Protein AF-A0A519HUJ1-F1 (afdb_monomer)

pLDDT: mean 80.55, std 16.18, range [45.47, 97.69]

Mean predicted aligned error: 10.46 Å

Foldseek 3Di:
DDPDDPVNDDDVVVVVVVVVCVVVVDPPQDPLNVVLVVLLVCLLVLLCVQNAPLLVVLSVLVVVLVVVVVVVVVVLPDPDVVSVVVVVVVLVVNLVSLVVNLVVLVVSVVVDPFCLSVLLSVLSVVLSVLSVCVVVVVDDPVVSVVSNSVSSSVNSVSSSVRSVVCVVVVPGHPVVVVVVVVDPPD

Solvent-accessible surface area (backbone atoms only — not comparable to full-atom values): 10295 Å² total; per-residue (Å²): 133,84,82,80,46,97,82,73,61,76,58,65,68,63,56,51,53,52,49,49,37,70,72,69,69,56,77,78,81,48,73,65,58,52,52,43,53,50,46,42,52,48,22,49,50,50,19,59,70,50,15,44,70,70,47,36,50,53,45,52,52,51,50,51,52,53,49,50,55,49,54,59,57,64,76,59,79,54,98,46,74,67,45,57,59,46,46,61,56,47,52,52,51,56,53,49,53,49,52,51,52,26,51,54,28,48,53,46,29,75,73,40,100,53,68,39,39,47,56,36,23,53,34,38,48,49,43,51,49,45,50,49,36,40,74,71,62,74,43,56,70,69,58,41,50,53,52,40,54,52,36,51,46,48,33,32,50,36,52,30,49,47,28,47,53,43,49,74,71,65,54,80,29,54,75,54,60,56,54,70,71,59,64,74,85,124

Radius of gyration: 21.45 Å; Cα contacts (8 Å, |Δi|>4): 130; chains: 1; bounding box: 59×49×52 Å

Secondary structure (DSSP, 8-state):
-----TT-PPPHHHHHHHHHHHHH---PPPHHHHHHHHHHHHHHHHHHHH--HHHHHHHHHHHHHHHHHHHHHHTT----HHHHHHHHHHHHHHHHHHHHHHHHHHHHHHH-S-SHHHHHHHHHHHHHHHHHHHHTTSS-HHHHHHHHHHHHHHHHHHHHHHHHHHHHTTPPPHHHHHHHHT----

Nearest PDB structures (foldseek):
  8tn6-assembly1_C  TM=4.087E-01  e=2.985E+00  synthetic construct
  8tn1-assembly1_B  TM=2.426E-01  e=1.021E+00  synthetic construct

Sequence (186 aa):
MRRWRPDGLIDPKFTSDRRRMAVTGEIPMTPFMLAMNFTCFVALTVGWLKGGHPERFGITVLLSYELLEGLYREWRIGDSELSQALLSALAHERAAGRVALALIFVWLAFRSPRWWPLVATAALVLIVLVHLMQIMTLIPFNGAASARVGLWMLLYTVVLAGTLERWLAGEAPVSRIGRDRSGKAL

Structure (mmCIF, N/CA/C/O backbone):
data_AF-A0A519HUJ1-F1
#
_entry.id   AF-A0A519HUJ1-F1
#
loop_
_atom_site.group_PDB
_atom_site.id
_atom_site.type_symbol
_atom_site.label_atom_id
_atom_site.label_alt_id
_atom_site.label_comp_id
_atom_site.label_asym_id
_atom_site.label_entity_id
_atom_site.label_seq_id
_atom_site.pdbx_PDB_ins_code
_atom_site.Cartn_x
_atom_site.Cartn_y
_atom_site.Cartn_z
_atom_site.occupancy
_atom_site.B_iso_or_equiv
_atom_site.auth_seq_id
_atom_site.auth_comp_id
_atom_site.auth_asym_id
_atom_site.auth_atom_id
_atom_site.pdbx_PDB_model_num
ATOM 1 N N . MET A 1 1 ? 6.311 -21.008 -16.847 1.00 46.03 1 MET A N 1
ATOM 2 C CA . MET A 1 1 ? 7.036 -22.292 -16.976 1.00 46.03 1 MET A CA 1
ATOM 3 C C . MET A 1 1 ? 7.140 -22.646 -18.455 1.00 46.03 1 MET A C 1
ATOM 5 O O . MET A 1 1 ? 6.103 -22.774 -19.094 1.00 46.03 1 MET A O 1
ATOM 9 N N . ARG A 1 2 ? 8.350 -22.720 -19.033 1.00 46.56 2 ARG A N 1
ATOM 10 C CA . ARG A 1 2 ? 8.534 -23.226 -20.407 1.00 46.56 2 ARG A CA 1
ATOM 11 C C . ARG A 1 2 ? 8.271 -24.732 -20.372 1.00 46.56 2 ARG A C 1
ATOM 13 O O . ARG A 1 2 ? 9.009 -25.438 -19.696 1.00 46.56 2 ARG A O 1
ATOM 20 N N . ARG A 1 3 ? 7.244 -25.226 -21.070 1.00 47.00 3 ARG A N 1
ATOM 21 C CA . ARG A 1 3 ? 7.193 -26.653 -21.418 1.00 47.00 3 ARG A CA 1
ATOM 22 C C . ARG A 1 3 ? 8.290 -26.876 -22.446 1.00 47.00 3 ARG A C 1
ATOM 24 O O . ARG A 1 3 ? 8.140 -26.480 -23.598 1.00 47.00 3 ARG A O 1
ATOM 31 N N . TRP A 1 4 ? 9.422 -27.392 -21.987 1.00 50.59 4 TRP A N 1
ATOM 32 C CA . TRP A 1 4 ? 10.506 -27.794 -22.866 1.00 50.59 4 TRP A CA 1
ATOM 33 C C . TRP A 1 4 ? 10.038 -29.055 -23.592 1.00 50.59 4 TRP A C 1
ATOM 35 O O . TRP A 1 4 ? 9.790 -30.083 -22.965 1.00 50.59 4 TRP A O 1
ATOM 45 N N . ARG A 1 5 ? 9.794 -28.922 -24.894 1.00 57.06 5 ARG A N 1
ATOM 46 C CA . ARG A 1 5 ? 9.487 -30.037 -25.781 1.00 57.06 5 ARG A CA 1
ATOM 47 C C . ARG A 1 5 ? 10.821 -30.689 -26.182 1.00 57.06 5 ARG A C 1
ATOM 49 O O . ARG A 1 5 ? 11.731 -29.949 -26.558 1.00 57.06 5 ARG A O 1
ATOM 56 N N . PRO 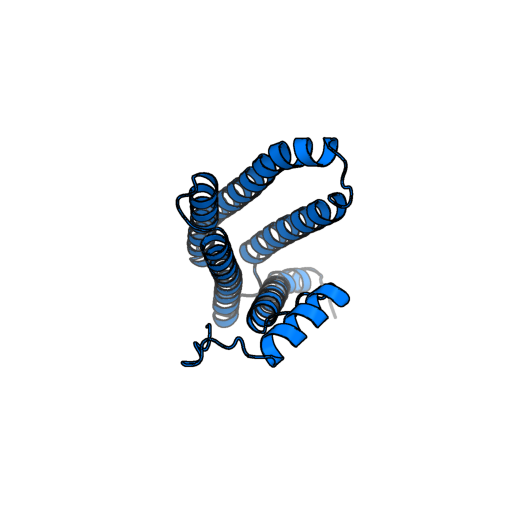A 1 6 ? 10.980 -32.017 -26.048 1.00 63.53 6 PRO A N 1
ATOM 57 C CA . PRO A 1 6 ? 12.255 -32.705 -26.292 1.00 63.53 6 PRO A CA 1
ATOM 58 C C . PRO A 1 6 ? 12.755 -32.570 -27.742 1.00 63.53 6 PRO A C 1
ATOM 60 O O . PRO A 1 6 ? 13.943 -32.711 -28.002 1.00 63.53 6 PRO A O 1
ATOM 63 N N . ASP A 1 7 ? 11.861 -32.236 -28.665 1.00 72.56 7 ASP A N 1
ATOM 64 C CA . ASP A 1 7 ? 12.074 -32.001 -30.093 1.00 72.56 7 ASP A CA 1
ATOM 65 C C . ASP A 1 7 ? 12.536 -30.570 -30.439 1.00 72.56 7 ASP A C 1
ATOM 67 O O . ASP A 1 7 ? 12.730 -30.249 -31.609 1.00 72.56 7 ASP A O 1
ATOM 71 N N . GLY A 1 8 ? 12.709 -29.678 -29.455 1.00 64.81 8 GLY A N 1
ATOM 72 C CA . GLY A 1 8 ? 13.171 -28.300 -29.683 1.00 64.81 8 GLY A CA 1
ATOM 73 C C . GLY A 1 8 ? 12.170 -27.395 -30.421 1.00 64.81 8 GLY A C 1
ATOM 74 O O . GLY A 1 8 ? 12.395 -26.186 -30.521 1.00 64.81 8 GLY A O 1
ATOM 75 N N . LEU A 1 9 ? 11.040 -27.937 -30.889 1.00 61.12 9 LEU A N 1
ATOM 76 C CA . LEU A 1 9 ? 9.975 -27.177 -31.532 1.00 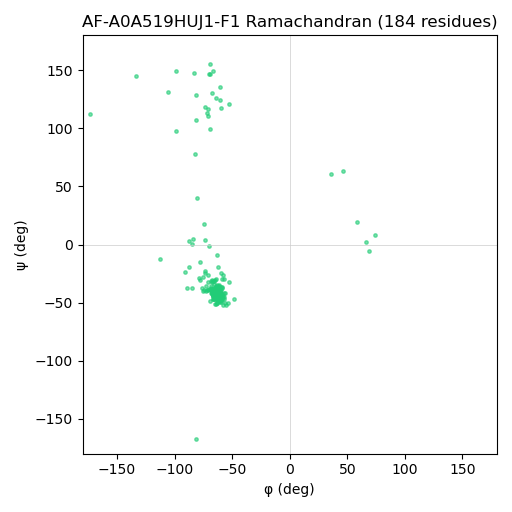61.12 9 LEU A CA 1
ATOM 77 C C . LEU A 1 9 ? 9.193 -26.365 -30.492 1.00 61.12 9 LEU A C 1
ATOM 79 O O . LEU A 1 9 ? 8.555 -26.897 -29.579 1.00 61.12 9 LEU A O 1
ATOM 83 N N . ILE A 1 10 ? 9.219 -25.042 -30.651 1.00 58.59 10 ILE A N 1
ATOM 84 C CA . ILE A 1 10 ? 8.369 -24.130 -29.884 1.00 58.59 10 ILE A CA 1
ATOM 85 C C . ILE A 1 10 ? 6.915 -24.431 -30.250 1.00 58.59 10 ILE A C 1
ATOM 87 O O . ILE A 1 10 ? 6.550 -24.410 -31.423 1.00 58.59 10 ILE A O 1
ATOM 91 N N . ASP A 1 11 ? 6.084 -24.695 -29.240 1.00 63.81 11 ASP A N 1
ATOM 92 C CA . ASP A 1 11 ? 4.667 -24.994 -29.434 1.00 63.81 11 ASP A CA 1
ATOM 93 C C . ASP A 1 11 ? 3.986 -23.890 -30.274 1.00 63.81 11 ASP A C 1
ATOM 95 O O . ASP A 1 11 ? 3.995 -22.720 -29.862 1.00 63.81 11 ASP A O 1
ATOM 99 N N . PRO A 1 12 ? 3.386 -24.217 -31.434 1.00 63.38 12 PRO A N 1
ATOM 100 C CA . PRO A 1 12 ? 2.788 -23.224 -32.318 1.00 63.38 12 PRO A CA 1
ATOM 101 C C . PRO A 1 12 ? 1.679 -22.417 -31.629 1.00 63.38 12 PRO A C 1
ATOM 103 O O . PRO A 1 12 ? 1.559 -21.221 -31.913 1.00 63.38 12 PRO A O 1
ATOM 106 N N . LYS A 1 13 ? 0.957 -22.990 -30.647 1.00 65.50 13 LYS A N 1
ATOM 107 C CA . LYS A 1 13 ? -0.037 -22.243 -29.848 1.00 65.50 13 LYS A CA 1
ATOM 108 C C . LYS A 1 13 ? 0.588 -21.093 -29.059 1.00 65.50 13 LYS A C 1
ATOM 110 O O . LYS A 1 13 ? 0.009 -20.017 -28.945 1.00 65.50 13 LYS A O 1
ATOM 115 N N . PHE A 1 14 ? 1.806 -21.281 -28.559 1.00 59.66 14 PHE A N 1
ATOM 116 C CA . PHE A 1 14 ? 2.504 -20.239 -27.809 1.00 59.66 14 PHE A CA 1
ATOM 117 C C . PHE A 1 14 ? 2.894 -19.053 -28.707 1.00 59.66 14 PHE A C 1
ATOM 119 O O . PHE A 1 14 ? 2.912 -17.901 -28.270 1.00 59.66 14 PHE A O 1
ATOM 126 N N . THR A 1 15 ? 3.176 -19.320 -29.985 1.00 62.09 15 THR A N 1
ATOM 127 C CA . THR A 1 15 ? 3.499 -18.272 -30.964 1.00 62.09 15 THR A CA 1
ATOM 128 C C . THR A 1 15 ? 2.264 -17.522 -31.466 1.00 62.09 15 THR A C 1
ATOM 130 O O . THR A 1 15 ? 2.371 -16.331 -31.771 1.00 62.09 15 THR A O 1
ATOM 133 N N . SER A 1 16 ? 1.095 -18.173 -31.527 1.00 63.94 16 SER A N 1
ATOM 134 C CA . SER A 1 16 ? -0.161 -17.515 -31.905 1.00 63.94 16 SER A CA 1
ATOM 135 C C . SER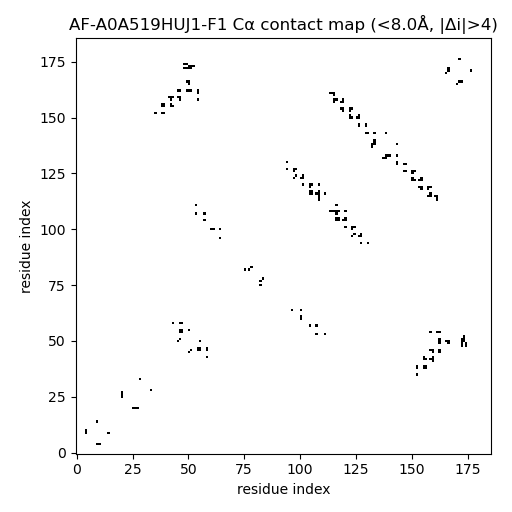 A 1 16 ? -0.680 -16.585 -30.810 1.00 63.94 16 SER A C 1
ATOM 137 O O . SER A 1 16 ? -1.121 -15.483 -31.128 1.00 63.94 16 SER A O 1
ATOM 139 N N . ASP A 1 17 ? -0.556 -16.971 -29.535 1.00 61.62 17 ASP A N 1
ATOM 140 C CA . ASP A 1 17 ? -0.983 -16.127 -28.409 1.00 61.62 17 ASP A CA 1
ATOM 141 C C . ASP A 1 17 ? -0.114 -14.872 -28.273 1.00 61.62 17 ASP A C 1
ATOM 143 O O . ASP A 1 17 ? -0.644 -13.773 -28.120 1.00 61.62 17 ASP A O 1
ATOM 147 N N . ARG A 1 18 ? 1.213 -14.987 -28.443 1.00 62.97 18 ARG A N 1
ATOM 148 C CA . ARG A 1 18 ? 2.092 -13.803 -28.502 1.00 62.97 18 ARG A CA 1
ATOM 149 C C . ARG A 1 18 ? 1.742 -12.866 -29.652 1.00 62.97 18 ARG A C 1
ATOM 151 O O . ARG A 1 18 ? 1.790 -11.654 -29.474 1.00 62.97 18 ARG A O 1
ATOM 158 N N . ARG A 1 19 ? 1.418 -13.414 -30.829 1.00 61.81 19 ARG A N 1
ATOM 159 C CA . ARG A 1 19 ? 1.023 -12.602 -31.987 1.00 61.81 19 ARG A CA 1
ATOM 160 C C . ARG A 1 19 ? -0.299 -11.882 -31.745 1.00 61.81 19 ARG A C 1
ATOM 162 O O . ARG A 1 19 ? -0.388 -10.711 -32.079 1.00 61.81 19 ARG A O 1
ATOM 169 N N . ARG A 1 20 ? -1.284 -12.529 -31.112 1.00 61.19 20 ARG A N 1
ATOM 170 C CA . ARG A 1 20 ? -2.533 -11.858 -30.714 1.00 61.19 20 ARG A CA 1
ATOM 171 C C . ARG A 1 20 ? -2.276 -10.718 -29.730 1.00 61.19 20 ARG A C 1
ATOM 173 O O . ARG A 1 20 ? -2.763 -9.625 -29.975 1.00 61.19 20 ARG A O 1
ATOM 180 N N . MET A 1 21 ? -1.443 -10.933 -28.709 1.00 58.50 21 MET A N 1
ATOM 181 C CA . MET A 1 21 ? -1.076 -9.882 -27.743 1.00 58.50 21 MET A CA 1
ATOM 182 C C . MET A 1 21 ? -0.345 -8.698 -28.395 1.00 58.50 21 MET A C 1
ATOM 184 O O . MET A 1 21 ? -0.553 -7.555 -28.004 1.00 58.50 21 MET A O 1
ATOM 188 N N . ALA A 1 22 ? 0.490 -8.955 -29.407 1.00 58.53 22 ALA A N 1
ATOM 189 C CA . ALA A 1 22 ? 1.172 -7.902 -30.159 1.00 58.53 22 ALA A CA 1
ATOM 190 C C . ALA A 1 22 ? 0.226 -7.096 -31.069 1.00 58.53 22 ALA A C 1
ATOM 192 O O . ALA A 1 22 ? 0.517 -5.944 -31.370 1.00 58.53 22 ALA A O 1
ATOM 193 N N . VAL A 1 23 ? -0.886 -7.696 -31.510 1.00 63.09 23 VAL A N 1
ATOM 194 C CA . VAL A 1 23 ? -1.866 -7.067 -32.412 1.00 63.09 23 VAL A CA 1
ATOM 195 C C . VAL A 1 23 ? -2.946 -6.304 -31.642 1.00 63.09 23 VAL A C 1
ATOM 197 O O . VAL A 1 23 ? -3.359 -5.243 -32.093 1.00 63.09 23 VAL A O 1
ATOM 200 N N . THR A 1 24 ? -3.402 -6.809 -30.492 1.00 65.56 24 THR A N 1
ATOM 201 C CA . THR A 1 24 ? -4.445 -6.138 -29.695 1.00 65.56 24 THR A CA 1
ATOM 202 C C . THR A 1 24 ? -3.887 -5.121 -28.703 1.00 65.56 24 THR A C 1
ATOM 204 O O . THR A 1 24 ? -4.633 -4.275 -28.226 1.00 65.56 24 THR A O 1
ATOM 207 N N . GLY A 1 25 ? -2.597 -5.197 -28.350 1.00 56.25 25 GLY A N 1
ATOM 208 C CA . GLY A 1 25 ? -2.013 -4.379 -27.278 1.00 56.25 25 GLY A CA 1
ATOM 209 C C . GLY A 1 25 ? -2.563 -4.711 -25.882 1.00 56.25 25 GLY A C 1
ATOM 210 O O . GLY A 1 25 ? -2.168 -4.097 -24.893 1.00 56.25 25 GLY A O 1
ATOM 211 N N . GLU A 1 26 ? -3.453 -5.700 -25.780 1.00 56.28 26 GLU A N 1
ATOM 212 C CA . GLU A 1 26 ? -4.077 -6.109 -24.531 1.00 56.28 26 GLU A CA 1
ATOM 213 C C . GLU A 1 26 ? -3.125 -7.034 -23.774 1.00 56.28 26 GLU A C 1
ATOM 215 O O . GLU A 1 26 ? -2.915 -8.195 -24.133 1.00 56.28 26 GLU A O 1
ATOM 220 N N . ILE A 1 27 ? -2.536 -6.516 -22.698 1.00 62.31 27 ILE A N 1
ATOM 221 C CA . ILE A 1 27 ? -1.839 -7.350 -21.724 1.00 62.31 27 ILE A CA 1
ATOM 222 C C . ILE A 1 27 ? -2.928 -8.118 -20.960 1.00 62.31 27 ILE A C 1
ATOM 224 O O . ILE A 1 27 ? -3.700 -7.484 -20.234 1.00 62.31 27 ILE A O 1
ATOM 228 N N . PRO A 1 28 ? -3.031 -9.455 -21.095 1.00 72.88 28 PRO A N 1
ATOM 229 C CA . PRO A 1 28 ? -4.079 -10.210 -20.421 1.00 72.88 28 PRO A CA 1
ATOM 230 C C . PRO A 1 28 ? -3.941 -10.031 -18.908 1.00 72.88 28 PRO A C 1
ATOM 232 O O . PRO A 1 28 ? -2.880 -10.309 -18.336 1.00 72.88 28 PRO A O 1
ATOM 235 N N . MET A 1 29 ? -5.010 -9.571 -18.250 1.00 78.62 29 MET A N 1
ATOM 236 C CA . MET A 1 29 ? -5.023 -9.483 -16.792 1.00 78.62 29 MET A CA 1
ATOM 237 C C . MET A 1 29 ? -4.813 -10.874 -16.206 1.00 78.62 29 MET A C 1
ATOM 239 O O . MET A 1 29 ? -5.615 -11.788 -16.398 1.00 78.62 29 MET A O 1
ATOM 243 N N . THR A 1 30 ? -3.719 -11.034 -15.466 1.00 85.62 30 THR A N 1
ATOM 244 C CA . THR A 1 30 ? -3.471 -12.291 -14.765 1.00 85.62 30 THR A CA 1
ATOM 245 C C . THR A 1 30 ? -4.485 -12.455 -13.625 1.00 85.62 30 THR A C 1
ATOM 247 O O . THR A 1 30 ? -4.839 -11.463 -12.979 1.00 85.62 30 THR A O 1
ATOM 250 N N . PRO A 1 31 ? -4.913 -13.688 -13.298 1.00 87.12 31 PRO A N 1
ATOM 251 C CA . PRO A 1 31 ? -5.782 -13.934 -12.144 1.00 87.12 31 PRO A CA 1
ATOM 252 C C . PRO A 1 31 ? -5.229 -13.348 -10.838 1.00 87.12 31 PRO A C 1
ATOM 254 O O . PRO A 1 31 ? -5.979 -12.875 -9.991 1.00 87.12 31 PRO A O 1
ATOM 257 N N . PHE A 1 32 ? -3.902 -13.316 -10.698 1.00 84.88 32 PHE A N 1
ATOM 258 C CA . PHE A 1 32 ? -3.222 -12.707 -9.560 1.00 84.88 32 PHE A CA 1
ATOM 259 C C . PHE A 1 32 ? -3.408 -11.183 -9.495 1.00 84.88 32 PHE A C 1
ATOM 261 O O . PHE A 1 32 ? -3.698 -10.649 -8.429 1.00 84.88 32 PHE A O 1
ATOM 268 N N . MET A 1 33 ? -3.311 -10.480 -10.629 1.00 85.56 33 MET A N 1
ATOM 269 C CA . MET A 1 33 ? -3.606 -9.042 -10.691 1.00 85.56 33 MET A CA 1
ATOM 270 C C . MET A 1 33 ? -5.065 -8.754 -10.334 1.00 85.56 33 MET A C 1
ATOM 272 O O . MET A 1 33 ? -5.330 -7.799 -9.607 1.00 85.56 33 MET A O 1
ATOM 276 N N . LEU A 1 34 ? -6.006 -9.583 -10.796 1.00 88.94 34 LEU A N 1
ATOM 277 C CA . LEU A 1 34 ? -7.417 -9.464 -10.415 1.00 88.94 34 LEU A CA 1
ATOM 278 C C . LEU A 1 34 ? -7.606 -9.654 -8.908 1.00 88.94 34 LEU A C 1
ATOM 280 O O . LEU A 1 34 ? -8.230 -8.814 -8.263 1.00 88.94 34 LEU A O 1
ATOM 284 N N . ALA A 1 35 ? -7.014 -10.704 -8.334 1.00 89.44 35 ALA A N 1
ATOM 285 C CA . ALA A 1 35 ? -7.084 -10.969 -6.900 1.00 89.44 35 ALA A CA 1
ATOM 286 C C . ALA A 1 35 ? -6.485 -9.822 -6.070 1.00 89.44 35 ALA A C 1
ATOM 288 O O . ALA A 1 35 ? -7.070 -9.416 -5.067 1.00 89.44 35 ALA A O 1
ATOM 289 N N . MET A 1 36 ? -5.355 -9.255 -6.503 1.00 89.12 36 MET A N 1
ATOM 290 C CA . MET A 1 36 ? -4.736 -8.101 -5.850 1.00 89.12 36 MET A CA 1
ATOM 291 C C . MET A 1 36 ? -5.643 -6.865 -5.897 1.00 89.12 36 MET A C 1
ATOM 293 O O . MET A 1 36 ? -5.882 -6.256 -4.857 1.00 89.12 36 MET A O 1
ATOM 297 N N . ASN A 1 37 ? -6.168 -6.505 -7.074 1.00 90.62 37 ASN A N 1
ATOM 298 C CA . ASN A 1 37 ? -7.073 -5.358 -7.217 1.00 90.62 37 ASN A CA 1
ATOM 299 C C . ASN A 1 37 ? -8.346 -5.544 -6.386 1.00 90.62 37 ASN A C 1
ATOM 301 O O . ASN A 1 37 ? -8.781 -4.618 -5.709 1.00 90.62 37 ASN A O 1
ATOM 305 N N . PHE A 1 38 ? -8.903 -6.756 -6.379 1.00 93.88 38 PHE A N 1
ATOM 306 C CA . PHE A 1 38 ? -10.047 -7.095 -5.542 1.00 93.88 38 PHE A CA 1
ATOM 307 C C . PHE A 1 38 ? -9.717 -6.959 -4.050 1.00 93.88 38 PHE A C 1
ATOM 309 O O . PHE A 1 38 ? -10.475 -6.345 -3.306 1.00 93.88 38 PHE A O 1
ATOM 316 N N . THR A 1 39 ? -8.558 -7.461 -3.615 1.00 93.38 39 THR A N 1
ATOM 317 C CA . THR A 1 39 ? -8.093 -7.348 -2.221 1.00 93.38 39 THR A CA 1
ATOM 318 C C . THR A 1 39 ? -7.924 -5.888 -1.816 1.00 93.38 39 THR A C 1
ATOM 320 O O . THR A 1 39 ? -8.391 -5.491 -0.752 1.00 93.38 39 THR A O 1
ATOM 323 N N . CYS A 1 40 ? -7.310 -5.078 -2.681 1.00 93.50 40 CYS A N 1
ATOM 324 C CA . CYS A 1 40 ? -7.173 -3.639 -2.496 1.00 93.50 40 CYS A CA 1
ATOM 325 C C . CYS A 1 40 ? -8.550 -2.976 -2.355 1.00 93.50 40 CYS A C 1
ATOM 327 O O . CYS A 1 40 ? -8.824 -2.328 -1.347 1.00 93.50 40 CYS A O 1
ATOM 329 N N . PHE A 1 41 ? -9.464 -3.228 -3.295 1.00 94.62 41 PHE A N 1
ATOM 330 C CA . PHE A 1 41 ? -10.820 -2.683 -3.260 1.00 94.62 41 PHE A CA 1
ATOM 331 C C . PHE A 1 41 ? -11.569 -3.049 -1.971 1.00 94.62 41 PHE A C 1
ATOM 333 O O . PHE A 1 41 ? -12.177 -2.182 -1.337 1.00 94.62 41 PHE A O 1
ATOM 340 N N . VAL A 1 42 ? -11.492 -4.312 -1.543 1.00 96.12 42 VAL A N 1
ATOM 341 C CA . VAL A 1 42 ? -12.122 -4.785 -0.304 1.00 96.12 42 VAL A CA 1
ATOM 342 C C . VAL A 1 42 ? -11.482 -4.131 0.919 1.00 96.12 42 VAL A C 1
ATOM 344 O O . VAL A 1 42 ? -12.208 -3.625 1.772 1.00 96.12 42 VAL A O 1
ATOM 347 N N . ALA A 1 43 ? -10.151 -4.089 1.002 1.00 94.50 43 ALA A N 1
ATOM 348 C CA . ALA A 1 43 ? -9.427 -3.474 2.114 1.00 94.50 43 ALA A CA 1
ATOM 349 C C . ALA A 1 43 ? -9.789 -1.994 2.278 1.00 94.50 43 ALA A C 1
ATOM 351 O O . ALA A 1 43 ? -10.133 -1.555 3.378 1.00 94.50 43 ALA A O 1
ATOM 352 N N . LEU A 1 44 ? -9.784 -1.247 1.174 1.00 93.38 44 LEU A N 1
ATOM 353 C CA . LEU A 1 44 ? -10.139 0.168 1.151 1.00 93.38 44 LEU 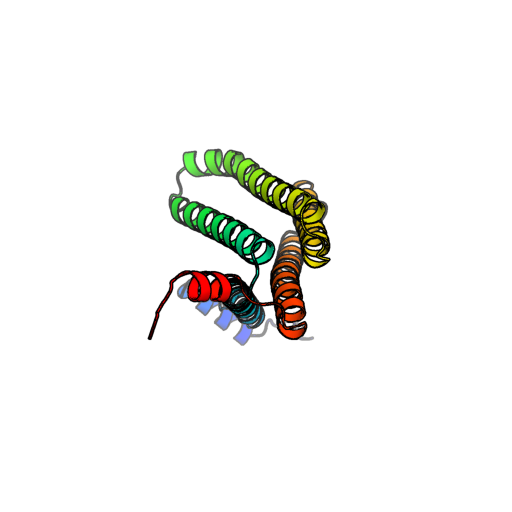A CA 1
ATOM 354 C C . LEU A 1 44 ? -11.608 0.379 1.534 1.00 93.38 44 LEU A C 1
ATOM 356 O O . LEU A 1 44 ? -11.903 1.203 2.395 1.00 93.38 44 LEU A O 1
ATOM 360 N N . THR A 1 45 ? -12.528 -0.400 0.961 1.00 94.44 45 THR A N 1
ATOM 361 C CA . THR A 1 45 ? -13.970 -0.276 1.233 1.00 94.44 45 THR A CA 1
ATOM 362 C C . THR A 1 45 ? -14.306 -0.620 2.684 1.00 94.44 45 THR A C 1
ATOM 364 O O . THR A 1 45 ? -14.961 0.161 3.381 1.00 94.44 45 THR A O 1
ATOM 367 N N . VAL A 1 46 ? -13.847 -1.776 3.169 1.00 94.12 46 VAL A N 1
ATOM 368 C CA . VAL A 1 46 ? -14.107 -2.238 4.540 1.00 94.12 46 VAL A CA 1
ATOM 369 C C . VAL A 1 46 ? -13.458 -1.292 5.540 1.00 94.12 46 VAL A C 1
ATOM 371 O O . VAL A 1 46 ? -14.121 -0.842 6.475 1.00 94.12 46 VAL A O 1
ATOM 374 N N . GLY A 1 47 ? -12.201 -0.925 5.321 1.00 91.94 47 GLY A N 1
ATOM 375 C CA . GLY A 1 47 ? -11.494 0.020 6.168 1.00 91.94 47 GLY A CA 1
ATOM 376 C C . GLY A 1 47 ? -12.110 1.424 6.174 1.00 91.94 47 GLY A C 1
ATOM 377 O O . GLY A 1 47 ? -12.183 2.059 7.223 1.00 91.94 47 GLY A O 1
ATOM 378 N N . TRP A 1 48 ? -12.670 1.896 5.061 1.00 93.81 48 TRP A N 1
ATOM 379 C CA . TRP A 1 48 ? -13.372 3.180 5.032 1.00 93.81 48 TRP A CA 1
ATOM 380 C C . TRP A 1 48 ? -14.686 3.140 5.826 1.00 93.81 48 TRP A C 1
ATOM 382 O O . TRP A 1 48 ? -14.965 4.000 6.675 1.00 93.81 48 TRP A O 1
ATOM 392 N N . LEU A 1 49 ? -15.503 2.111 5.588 1.00 91.62 49 LEU A N 1
ATOM 393 C CA . LEU A 1 49 ? -16.833 1.986 6.188 1.00 91.62 49 LEU A CA 1
ATOM 394 C C . LEU A 1 49 ? -16.781 1.596 7.671 1.00 91.62 49 LEU A C 1
ATOM 396 O O . LEU A 1 49 ? -17.577 2.103 8.469 1.00 91.62 49 LEU A O 1
ATOM 400 N N . LYS A 1 50 ? -15.858 0.702 8.038 1.00 90.50 50 LYS A N 1
ATOM 401 C CA . LYS A 1 50 ? -15.765 0.074 9.365 1.00 90.50 50 LYS A CA 1
ATOM 402 C C . LYS A 1 50 ? -14.523 0.478 10.158 1.00 90.50 50 LYS A C 1
ATOM 404 O O . LYS A 1 50 ? -14.491 0.215 11.358 1.00 90.50 50 LYS A O 1
ATOM 409 N N . GLY A 1 51 ? -13.529 1.118 9.550 1.00 88.44 51 GLY A N 1
ATOM 410 C CA . GLY A 1 51 ? -12.313 1.553 10.239 1.00 88.44 51 GLY A CA 1
ATOM 411 C C . GLY A 1 51 ? -12.541 2.687 11.237 1.00 88.44 51 GLY A C 1
ATOM 412 O O . GLY A 1 51 ? -13.511 3.451 11.151 1.00 88.44 51 GLY A O 1
ATOM 413 N N . GLY A 1 52 ? -11.644 2.765 12.217 1.00 89.56 52 GLY A N 1
ATOM 414 C CA . GLY A 1 52 ? -11.531 3.881 13.142 1.00 89.56 52 GLY A CA 1
ATOM 415 C C . GLY A 1 52 ? -10.755 5.038 12.512 1.00 89.56 52 GLY A C 1
ATOM 416 O O . GLY A 1 52 ? -10.526 5.085 11.303 1.00 89.56 52 GLY A O 1
ATOM 417 N N . HIS A 1 53 ? -10.359 6.008 13.337 1.00 90.25 53 HIS A N 1
ATOM 418 C CA . HIS A 1 53 ? -9.561 7.143 12.874 1.00 90.25 53 HIS A CA 1
ATOM 419 C C . HIS A 1 53 ? -8.202 6.733 12.262 1.00 90.25 53 HIS A C 1
ATOM 421 O O . HIS A 1 53 ? -7.916 7.197 11.157 1.00 90.25 53 HIS A O 1
ATOM 427 N N . PRO A 1 54 ? -7.387 5.854 12.889 1.00 92.38 54 PRO A N 1
ATOM 428 C CA . PRO A 1 54 ? -6.093 5.487 12.314 1.00 92.38 54 PRO A CA 1
ATOM 429 C C . PRO A 1 54 ? -6.233 4.663 11.026 1.00 92.38 54 PRO A C 1
ATOM 431 O O . PRO A 1 54 ? -5.458 4.870 10.096 1.00 92.38 54 PRO A O 1
ATOM 434 N N . GLU A 1 55 ? -7.237 3.784 10.922 1.00 92.75 55 GLU A N 1
ATOM 435 C CA . GLU A 1 55 ? -7.478 2.997 9.704 1.00 92.75 55 GLU A CA 1
ATOM 436 C C . GLU A 1 55 ? -7.902 3.899 8.541 1.00 92.75 55 GLU A C 1
ATOM 438 O O . GLU A 1 55 ? -7.343 3.808 7.450 1.00 92.75 55 GLU A O 1
ATOM 443 N N . ARG A 1 56 ? -8.844 4.823 8.780 1.00 93.56 56 ARG A N 1
ATOM 444 C CA . ARG A 1 56 ? -9.283 5.788 7.761 1.00 93.56 56 ARG A CA 1
ATOM 445 C C . ARG A 1 56 ? -8.150 6.691 7.310 1.00 93.56 56 ARG A C 1
ATOM 447 O O . ARG A 1 56 ? -8.024 6.929 6.117 1.00 93.56 56 ARG A O 1
ATOM 454 N N . PHE A 1 57 ? -7.324 7.163 8.240 1.00 94.75 57 PHE A N 1
ATOM 455 C CA . PHE A 1 57 ? -6.148 7.951 7.895 1.00 94.75 57 PHE A CA 1
ATOM 456 C C . PHE A 1 57 ? -5.189 7.156 7.001 1.00 94.75 57 PHE A C 1
ATOM 458 O O . PHE A 1 57 ? -4.831 7.636 5.927 1.00 94.75 57 PHE A O 1
ATOM 465 N N . GLY A 1 58 ? -4.844 5.922 7.387 1.00 93.94 58 GLY A N 1
ATOM 466 C CA . GLY A 1 58 ? -3.995 5.048 6.574 1.00 93.94 58 GLY A CA 1
ATOM 467 C C . GLY A 1 58 ? -4.561 4.817 5.170 1.00 93.94 58 GLY A C 1
ATOM 468 O O . GLY A 1 58 ? -3.832 4.910 4.187 1.00 93.94 58 GLY A O 1
ATOM 469 N N . ILE A 1 59 ? -5.872 4.603 5.057 1.00 95.06 59 ILE A N 1
ATOM 470 C CA . ILE A 1 59 ? -6.568 4.421 3.774 1.00 95.06 59 ILE A CA 1
ATOM 471 C C . ILE A 1 59 ? -6.553 5.686 2.928 1.00 95.06 59 ILE A C 1
ATOM 473 O O . ILE A 1 59 ? -6.265 5.600 1.740 1.00 95.06 59 ILE A O 1
ATOM 477 N N . THR A 1 60 ? -6.822 6.854 3.516 1.00 96.00 60 THR A N 1
ATOM 478 C CA . THR A 1 60 ? -6.735 8.136 2.804 1.00 96.00 60 THR A CA 1
ATOM 479 C C . THR A 1 60 ? -5.335 8.345 2.244 1.00 96.00 60 THR A C 1
ATOM 481 O O . THR A 1 60 ? -5.193 8.739 1.090 1.00 96.00 60 THR A O 1
ATOM 484 N N . VAL A 1 61 ? -4.300 8.058 3.036 1.00 95.00 61 VAL A N 1
ATOM 485 C CA . VAL A 1 61 ? -2.902 8.173 2.606 1.00 95.00 61 VAL A CA 1
ATOM 486 C C . VAL A 1 61 ? -2.601 7.210 1.453 1.00 95.00 61 VAL A C 1
ATOM 488 O O . VAL A 1 61 ? -2.046 7.641 0.444 1.00 95.00 61 VAL A O 1
ATOM 491 N N . LEU A 1 62 ? -3.007 5.939 1.557 1.00 94.25 62 LEU A N 1
ATOM 492 C CA . LEU A 1 62 ? -2.812 4.946 0.491 1.00 94.25 62 LEU A CA 1
ATOM 493 C C . LEU A 1 62 ? -3.562 5.322 -0.793 1.00 94.25 62 LEU A C 1
ATOM 495 O O . LEU A 1 62 ? -2.974 5.300 -1.868 1.00 94.25 62 LEU A O 1
ATOM 499 N N . LEU A 1 63 ? -4.825 5.742 -0.686 1.00 94.12 63 LEU A N 1
ATOM 500 C CA . LEU A 1 63 ? -5.617 6.221 -1.823 1.00 94.12 63 LEU A CA 1
ATOM 501 C C . LEU A 1 63 ? -4.991 7.443 -2.484 1.00 94.12 63 LEU A C 1
ATOM 503 O O . LEU A 1 63 ? -4.950 7.521 -3.707 1.00 94.12 63 LEU A O 1
ATOM 507 N N . SER A 1 64 ? -4.502 8.391 -1.685 1.00 92.31 64 SER A N 1
ATOM 508 C CA . SER A 1 64 ? -3.857 9.601 -2.198 1.00 92.31 64 SER A CA 1
ATOM 509 C C . SER A 1 64 ? -2.575 9.247 -2.946 1.00 92.31 64 SER A C 1
ATOM 511 O O . SER A 1 64 ? -2.332 9.774 -4.027 1.00 92.31 64 SER A O 1
ATOM 513 N N . TYR A 1 65 ? -1.784 8.319 -2.402 1.00 91.12 65 TYR A N 1
ATOM 514 C CA . TYR A 1 65 ? -0.588 7.803 -3.059 1.00 91.12 65 TYR A CA 1
ATOM 515 C C . TYR A 1 65 ? -0.923 7.115 -4.395 1.00 91.12 65 TYR A C 1
ATOM 517 O O . TYR A 1 65 ? -0.317 7.451 -5.410 1.00 91.12 65 TYR A O 1
ATOM 525 N N . GLU A 1 66 ? -1.913 6.217 -4.427 1.00 89.31 66 GLU A N 1
ATOM 526 C CA . GLU A 1 66 ? -2.333 5.516 -5.654 1.00 89.31 66 GLU A CA 1
ATOM 527 C C . GLU A 1 66 ? -2.915 6.477 -6.700 1.00 89.31 66 GLU A C 1
ATOM 529 O O . GLU A 1 66 ? -2.625 6.355 -7.890 1.00 89.31 66 GLU A O 1
ATOM 534 N N . LEU A 1 67 ? -3.702 7.469 -6.272 1.00 88.88 67 LEU A N 1
ATOM 535 C CA . LEU A 1 67 ? -4.285 8.471 -7.164 1.00 88.88 67 LEU A CA 1
ATOM 536 C C . LEU A 1 67 ? -3.206 9.368 -7.772 1.00 88.88 67 LEU A C 1
ATOM 538 O O . LEU A 1 67 ? -3.216 9.594 -8.981 1.00 88.88 67 LEU A O 1
ATOM 542 N N . LEU A 1 68 ? -2.247 9.829 -6.964 1.00 86.25 68 LEU A N 1
ATOM 543 C CA . LEU A 1 68 ? -1.088 10.565 -7.462 1.00 86.25 68 LEU A CA 1
ATOM 544 C C . LEU A 1 68 ? -0.290 9.699 -8.439 1.00 86.25 68 LEU A C 1
ATOM 546 O O . LEU A 1 68 ? -0.019 10.140 -9.553 1.00 86.25 68 LEU A O 1
ATOM 550 N N . GLU A 1 69 ? 0.032 8.454 -8.073 1.00 83.62 69 GLU A N 1
ATOM 551 C CA . GLU A 1 69 ? 0.767 7.540 -8.954 1.00 83.62 69 GLU A CA 1
ATOM 552 C C . GLU A 1 69 ? 0.018 7.291 -10.278 1.00 83.62 69 GLU A C 1
ATOM 554 O O . GLU A 1 69 ? 0.652 7.241 -11.335 1.00 83.62 69 GLU A O 1
ATOM 559 N N . GLY A 1 70 ? -1.313 7.193 -10.244 1.00 82.12 70 GLY A N 1
ATOM 560 C CA . GLY A 1 70 ? -2.173 7.082 -11.423 1.00 82.12 70 GLY A CA 1
ATOM 561 C C . GLY A 1 70 ? -2.127 8.321 -12.318 1.00 82.12 70 GLY A C 1
ATOM 562 O O . GLY A 1 70 ? -1.842 8.196 -13.510 1.00 82.12 70 GLY A O 1
ATOM 563 N N . LEU A 1 71 ? -2.318 9.516 -11.749 1.00 79.81 71 LEU A N 1
ATOM 564 C CA . LEU A 1 71 ? -2.218 10.787 -12.481 1.00 79.81 71 LEU A CA 1
ATOM 565 C C . LEU A 1 71 ? -0.842 10.948 -13.146 1.00 79.81 71 LEU A C 1
ATOM 567 O O . LEU A 1 71 ? -0.753 11.328 -14.314 1.00 79.81 71 LEU A O 1
ATOM 571 N N . TYR A 1 72 ? 0.228 10.570 -12.439 1.00 73.00 72 TYR A N 1
ATOM 572 C CA . TYR A 1 72 ? 1.588 10.580 -12.980 1.00 73.00 72 TYR A CA 1
ATOM 573 C C . TYR A 1 72 ? 1.793 9.608 -14.148 1.00 73.00 72 TYR A C 1
ATOM 575 O O . TYR A 1 72 ? 2.665 9.842 -14.988 1.00 73.00 72 TYR A O 1
ATOM 583 N N . ARG A 1 73 ? 1.064 8.485 -14.205 1.00 71.75 73 ARG A N 1
ATOM 584 C CA . ARG A 1 73 ? 1.156 7.546 -15.338 1.00 71.75 73 ARG A CA 1
ATOM 585 C C . ARG A 1 73 ? 0.494 8.118 -16.587 1.00 71.75 73 ARG A C 1
ATOM 587 O O . ARG A 1 73 ? 1.068 7.965 -17.661 1.00 71.75 73 ARG A O 1
ATOM 594 N N . GLU A 1 74 ? -0.643 8.788 -16.432 1.00 70.31 74 GLU A N 1
ATOM 595 C CA . GLU A 1 74 ? -1.399 9.377 -17.545 1.00 70.31 74 GLU A CA 1
ATOM 596 C C . GLU A 1 74 ? -0.653 10.557 -18.183 1.00 70.31 74 GLU A C 1
ATOM 598 O O . GLU A 1 74 ? -0.565 10.670 -19.401 1.00 70.31 74 GLU A O 1
ATOM 603 N N . TRP A 1 75 ? 0.007 11.385 -17.367 1.00 65.75 75 TRP A N 1
ATOM 604 C CA . TRP A 1 75 ? 0.857 12.483 -17.850 1.00 65.75 75 TRP A CA 1
ATOM 605 C C . TRP A 1 75 ? 2.081 12.027 -18.668 1.00 65.75 75 TRP A C 1
ATOM 607 O O . TRP A 1 75 ? 2.769 12.851 -19.266 1.00 65.75 75 TRP A O 1
ATOM 617 N N . ARG A 1 76 ? 2.373 10.721 -18.714 1.00 58.91 76 ARG A N 1
ATOM 618 C CA . ARG A 1 76 ? 3.548 10.134 -19.377 1.00 58.91 76 ARG A CA 1
ATOM 619 C C . ARG A 1 76 ? 3.333 9.809 -20.863 1.00 58.91 76 ARG A C 1
ATOM 621 O O . ARG A 1 76 ? 4.219 9.220 -21.478 1.00 58.91 76 ARG A O 1
ATOM 628 N N . ILE A 1 77 ? 2.174 10.132 -21.434 1.00 55.88 77 ILE A N 1
ATOM 629 C CA . ILE A 1 77 ? 1.830 9.829 -22.831 1.00 55.88 77 ILE A CA 1
ATOM 630 C C . ILE A 1 77 ? 2.438 10.913 -23.742 1.00 55.88 77 ILE A C 1
ATOM 632 O O . ILE A 1 77 ? 1.767 11.845 -24.174 1.00 55.88 77 ILE A O 1
ATOM 636 N N . GLY A 1 78 ? 3.745 10.824 -23.995 1.00 57.94 78 GLY A N 1
ATOM 637 C CA . GLY A 1 78 ? 4.451 11.680 -24.950 1.00 57.94 78 GLY A CA 1
ATOM 638 C C . GLY A 1 78 ? 5.905 11.245 -25.145 1.00 57.94 78 GLY A C 1
ATOM 639 O O . GLY A 1 78 ? 6.72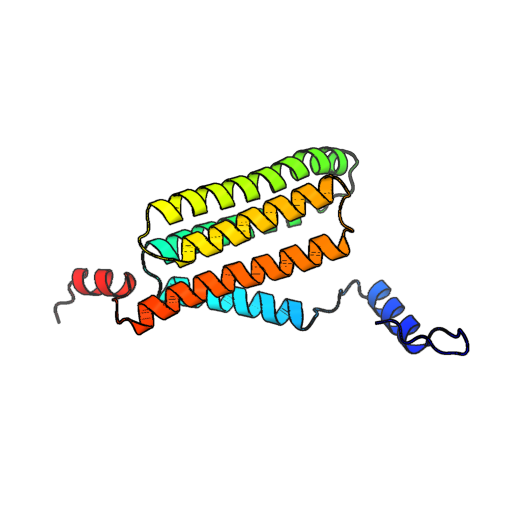1 11.388 -24.236 1.00 57.94 78 GLY A O 1
ATOM 640 N N . ASP A 1 79 ? 6.245 10.738 -26.332 1.00 58.91 79 ASP A N 1
ATOM 641 C CA . ASP A 1 79 ? 7.577 10.208 -26.690 1.00 58.91 79 ASP A CA 1
ATOM 642 C C . ASP A 1 79 ? 8.598 11.309 -27.053 1.00 58.91 79 ASP A C 1
ATOM 644 O O . ASP A 1 79 ? 9.368 11.182 -28.003 1.00 58.91 79 ASP A O 1
ATOM 648 N N . SER A 1 80 ? 8.606 12.435 -26.340 1.00 69.25 80 SER A N 1
ATOM 649 C CA . SER A 1 80 ? 9.616 13.478 -26.558 1.00 69.25 80 SER A CA 1
ATOM 650 C C . SER A 1 80 ? 10.914 13.161 -25.803 1.00 69.25 80 SER A C 1
ATOM 652 O O . SER A 1 80 ? 10.884 12.621 -24.704 1.00 69.25 80 SER A O 1
ATOM 654 N N . GLU A 1 81 ? 12.086 13.537 -26.323 1.00 64.00 81 GLU A N 1
ATOM 655 C CA . GLU A 1 81 ? 13.358 13.385 -25.579 1.00 64.00 81 GLU A CA 1
ATOM 656 C C . GLU A 1 81 ? 13.342 14.126 -24.225 1.00 64.00 81 GLU A C 1
ATOM 658 O O . GLU A 1 81 ? 13.965 13.708 -23.247 1.00 64.00 81 GLU A O 1
ATOM 663 N N . LEU A 1 82 ? 12.528 15.181 -24.135 1.00 62.97 82 LEU A N 1
ATOM 664 C CA . LEU A 1 82 ? 12.246 15.915 -22.905 1.00 62.97 82 LEU A CA 1
ATOM 665 C C . LEU A 1 82 ? 11.486 15.053 -21.876 1.00 62.97 82 LEU A C 1
ATOM 667 O O . LEU A 1 82 ? 11.718 15.189 -20.674 1.00 62.97 82 LEU A O 1
ATOM 671 N N . SER A 1 83 ? 10.646 14.112 -22.324 1.00 59.41 83 SER A N 1
ATOM 672 C CA . SER A 1 83 ? 9.969 13.150 -21.448 1.00 59.41 83 SER A CA 1
ATOM 673 C C . SER A 1 83 ? 10.933 12.114 -20.867 1.00 59.41 83 SER A C 1
ATOM 675 O O . SER A 1 83 ? 10.761 11.722 -19.713 1.00 59.41 83 SER A O 1
ATOM 677 N N . GLN A 1 84 ? 11.993 11.732 -21.593 1.00 62.03 84 GLN A N 1
ATOM 678 C CA . GLN A 1 84 ? 13.037 10.822 -21.095 1.00 62.03 84 GLN A CA 1
ATOM 679 C C . GLN A 1 84 ? 13.939 11.469 -20.030 1.00 62.03 84 GLN A C 1
ATOM 681 O O . GLN A 1 84 ? 14.263 10.827 -19.027 1.00 62.03 84 GLN A O 1
ATOM 686 N N . ALA A 1 85 ? 14.300 12.745 -20.198 1.00 61.28 85 ALA A N 1
ATOM 687 C CA . ALA A 1 85 ? 15.032 13.505 -19.179 1.00 61.28 85 ALA A CA 1
ATOM 688 C C . ALA A 1 85 ? 14.167 13.782 -17.933 1.00 61.28 85 ALA A C 1
ATOM 690 O O . ALA A 1 85 ? 14.635 13.652 -16.803 1.00 61.28 85 ALA A O 1
ATOM 691 N N . LEU A 1 86 ? 12.875 14.075 -18.118 1.00 60.12 86 LEU A N 1
ATOM 692 C CA . LEU A 1 86 ? 11.919 14.135 -17.009 1.00 60.12 86 LEU A CA 1
ATOM 693 C C . LEU A 1 86 ? 11.750 12.771 -16.332 1.00 60.12 86 LEU A C 1
ATOM 695 O O . LEU A 1 86 ? 11.647 12.709 -15.116 1.00 60.12 86 LEU A O 1
ATOM 699 N N . LEU A 1 87 ? 11.769 11.664 -17.075 1.00 55.53 87 LEU A N 1
ATOM 700 C CA . LEU A 1 87 ? 11.632 10.301 -16.548 1.00 55.53 87 LEU A CA 1
ATOM 701 C C . LEU A 1 87 ? 12.725 9.926 -15.536 1.00 55.53 87 LEU A C 1
ATOM 703 O O . LEU A 1 87 ? 12.425 9.218 -14.572 1.00 55.53 87 LEU A O 1
ATOM 707 N N . SER A 1 88 ? 13.965 10.385 -15.723 1.00 56.75 88 SER A N 1
ATOM 708 C CA . SER A 1 88 ? 15.066 10.121 -14.783 1.00 56.75 88 SER A CA 1
ATOM 709 C C . SER A 1 88 ? 14.973 10.983 -13.515 1.00 56.75 88 SER A C 1
ATOM 711 O O . SER A 1 88 ? 15.204 10.477 -12.410 1.00 56.75 88 SER A O 1
ATOM 713 N N . ALA A 1 89 ? 14.537 12.240 -13.647 1.00 57.38 89 ALA A N 1
ATOM 714 C CA . ALA A 1 89 ? 14.222 13.118 -12.517 1.00 57.38 89 ALA A CA 1
ATOM 715 C C . ALA A 1 89 ? 12.990 12.620 -11.731 1.00 57.38 89 ALA A C 1
ATOM 717 O O . ALA A 1 89 ? 13.011 12.516 -10.508 1.00 57.38 89 ALA A O 1
ATOM 718 N N . LEU A 1 90 ? 11.940 12.186 -12.427 1.00 55.16 90 LEU A N 1
ATOM 719 C CA . LEU A 1 90 ? 10.701 11.665 -11.840 1.00 55.16 90 LEU A CA 1
ATOM 720 C C . LEU A 1 90 ? 10.872 10.262 -11.239 1.00 55.16 90 LEU A C 1
ATOM 722 O O . LEU A 1 90 ? 10.134 9.874 -10.332 1.00 55.16 90 LEU A O 1
ATOM 726 N N . ALA A 1 91 ? 11.851 9.476 -11.697 1.00 59.69 91 ALA A N 1
ATOM 727 C CA . ALA A 1 91 ? 12.219 8.229 -11.028 1.00 59.69 91 ALA A CA 1
ATOM 728 C C . ALA A 1 91 ? 12.713 8.483 -9.591 1.00 59.69 91 ALA A C 1
ATOM 730 O O . ALA A 1 91 ? 12.395 7.688 -8.701 1.00 59.69 91 ALA A O 1
ATOM 731 N N . HIS A 1 92 ? 13.401 9.607 -9.349 1.00 60.88 92 HIS A N 1
ATOM 732 C CA . HIS A 1 92 ? 13.772 10.037 -7.997 1.00 60.88 92 HIS A CA 1
ATOM 733 C C . HIS A 1 92 ? 12.539 10.441 -7.181 1.00 60.88 92 HIS A C 1
ATOM 735 O O . HIS A 1 92 ? 12.416 10.030 -6.027 1.00 60.88 92 HIS A O 1
ATOM 741 N N . GLU A 1 93 ? 11.574 11.143 -7.783 1.00 66.19 93 GLU A N 1
ATOM 742 C CA . GLU A 1 93 ? 10.326 11.501 -7.093 1.00 66.19 93 GLU A CA 1
ATOM 743 C C . GLU A 1 93 ? 9.484 10.279 -6.704 1.00 66.19 93 GLU A C 1
ATOM 745 O O . GLU A 1 93 ? 8.911 10.231 -5.615 1.00 66.19 93 GLU A O 1
ATOM 750 N N . ARG A 1 94 ? 9.459 9.228 -7.535 1.00 71.81 94 ARG A N 1
ATOM 751 C CA . ARG A 1 94 ? 8.774 7.965 -7.196 1.00 71.81 94 ARG A CA 1
ATOM 752 C C . ARG A 1 94 ? 9.409 7.257 -6.005 1.00 71.81 94 ARG A C 1
ATOM 754 O O . ARG A 1 94 ? 8.698 6.646 -5.205 1.00 71.81 94 ARG A O 1
ATOM 761 N N . ALA A 1 95 ? 10.735 7.299 -5.892 1.00 74.88 95 ALA A N 1
ATOM 762 C CA . ALA A 1 95 ? 11.424 6.780 -4.717 1.00 74.88 95 ALA A CA 1
ATOM 763 C C . ALA A 1 95 ? 11.096 7.632 -3.480 1.00 74.88 95 ALA A C 1
ATOM 765 O O . ALA A 1 95 ? 10.747 7.073 -2.439 1.00 74.88 95 ALA A O 1
ATOM 766 N N . ALA A 1 96 ? 11.098 8.962 -3.621 1.00 82.12 96 ALA A N 1
ATOM 767 C CA . ALA A 1 96 ? 10.744 9.893 -2.551 1.00 82.12 96 ALA A CA 1
ATOM 768 C C . ALA A 1 96 ? 9.309 9.680 -2.040 1.00 82.12 96 ALA A C 1
ATOM 770 O O . ALA A 1 96 ? 9.101 9.613 -0.831 1.00 82.12 96 ALA A O 1
ATOM 771 N N . GLY A 1 97 ? 8.334 9.470 -2.932 1.00 85.38 97 GLY A N 1
ATOM 772 C CA . GLY A 1 97 ? 6.944 9.192 -2.555 1.00 85.38 97 GLY A CA 1
ATOM 773 C C . GLY A 1 97 ? 6.790 7.924 -1.708 1.00 85.38 97 GLY A C 1
ATOM 774 O O . GLY A 1 97 ? 6.049 7.919 -0.727 1.00 85.38 97 GLY A O 1
ATOM 775 N N . ARG A 1 98 ? 7.542 6.861 -2.022 1.00 88.50 98 ARG A N 1
ATOM 776 C CA . ARG A 1 98 ? 7.532 5.614 -1.230 1.00 88.50 98 ARG A CA 1
ATOM 777 C C . ARG A 1 98 ? 8.196 5.782 0.131 1.00 88.50 98 ARG A C 1
ATOM 779 O O . ARG A 1 98 ? 7.708 5.229 1.113 1.00 88.50 98 ARG A O 1
ATOM 786 N N . VAL A 1 99 ? 9.284 6.550 0.200 1.00 90.81 99 VAL A N 1
ATOM 787 C CA . VAL A 1 99 ? 9.940 6.888 1.471 1.00 90.81 99 VAL A CA 1
ATOM 788 C C . VAL A 1 99 ? 9.010 7.737 2.336 1.00 90.81 99 VAL A C 1
ATOM 790 O O . VAL A 1 99 ? 8.827 7.425 3.508 1.00 90.81 99 VAL A O 1
ATOM 793 N N . ALA A 1 100 ? 8.357 8.750 1.762 1.00 91.88 100 ALA A N 1
ATOM 794 C CA . ALA A 1 100 ? 7.373 9.568 2.464 1.00 91.88 100 ALA A CA 1
ATOM 795 C C . ALA A 1 100 ? 6.209 8.718 2.995 1.00 91.88 100 ALA A C 1
ATOM 797 O O . ALA A 1 100 ? 5.848 8.835 4.165 1.00 91.88 100 ALA A O 1
ATOM 798 N N . LEU A 1 101 ? 5.678 7.804 2.176 1.00 93.12 101 LEU A N 1
ATOM 799 C CA . LEU A 1 101 ? 4.642 6.860 2.594 1.00 93.12 101 LEU A CA 1
ATOM 800 C C . LEU A 1 101 ? 5.107 5.992 3.775 1.00 93.12 101 LEU A C 1
ATOM 802 O O . LEU A 1 101 ? 4.385 5.869 4.764 1.00 93.12 101 LEU A O 1
ATOM 806 N N . ALA A 1 102 ? 6.323 5.443 3.712 1.00 93.69 102 ALA A N 1
ATOM 807 C CA . ALA A 1 102 ? 6.904 4.678 4.813 1.00 93.69 102 ALA A CA 1
ATOM 808 C C . ALA A 1 102 ? 7.027 5.525 6.091 1.00 93.69 102 ALA A C 1
ATOM 810 O O . ALA A 1 102 ? 6.613 5.071 7.153 1.00 93.69 102 ALA A O 1
ATOM 811 N N . LEU A 1 103 ? 7.514 6.766 5.998 1.00 95.62 103 LEU A N 1
ATOM 812 C CA . LEU A 1 103 ? 7.645 7.679 7.142 1.00 95.62 103 LEU A CA 1
ATOM 813 C C . LEU A 1 103 ? 6.293 8.029 7.779 1.00 95.62 103 LEU A C 1
ATOM 815 O O . LEU A 1 103 ? 6.185 8.066 9.006 1.00 95.62 103 LEU A O 1
ATOM 819 N N . ILE A 1 104 ? 5.249 8.240 6.972 1.00 95.88 104 ILE A N 1
ATOM 820 C CA . ILE A 1 104 ? 3.888 8.480 7.476 1.00 95.88 104 ILE A CA 1
ATOM 821 C C . ILE A 1 104 ? 3.393 7.268 8.274 1.00 95.88 104 ILE A C 1
ATOM 823 O O . ILE A 1 104 ? 2.798 7.430 9.340 1.00 95.88 104 ILE A O 1
ATOM 827 N N . PHE A 1 105 ? 3.663 6.055 7.792 1.00 95.62 105 PHE A N 1
ATOM 828 C CA . PHE A 1 105 ? 3.282 4.827 8.488 1.00 95.62 105 PHE A CA 1
ATOM 829 C C . PHE A 1 105 ? 4.130 4.557 9.736 1.00 95.62 105 PHE A C 1
ATOM 831 O O . PHE A 1 105 ? 3.566 4.142 10.746 1.00 95.62 105 PHE A O 1
ATOM 838 N N . VAL A 1 106 ? 5.429 4.886 9.726 1.00 97.00 106 VAL A N 1
ATOM 839 C CA . VAL A 1 106 ? 6.280 4.890 10.932 1.00 97.00 106 VAL A CA 1
ATOM 840 C C . VAL A 1 106 ? 5.659 5.793 11.997 1.00 97.00 106 VAL A C 1
ATOM 842 O O . VAL A 1 106 ? 5.450 5.378 13.135 1.00 97.00 106 VAL A O 1
ATOM 845 N N . TRP A 1 107 ? 5.309 7.024 11.623 1.00 97.25 107 TRP A N 1
ATOM 846 C CA . TRP A 1 107 ? 4.655 7.965 12.527 1.00 97.25 107 TRP A CA 1
ATOM 847 C C . TRP A 1 107 ? 3.304 7.438 13.034 1.00 97.25 107 TRP A C 1
ATOM 849 O O . TRP A 1 107 ? 3.008 7.532 14.227 1.00 97.25 107 TRP A O 1
ATOM 859 N N . LEU A 1 108 ? 2.504 6.827 12.154 1.00 94.88 108 LEU A N 1
ATOM 860 C CA . LEU A 1 108 ? 1.228 6.212 12.520 1.00 94.88 108 LEU A CA 1
ATOM 861 C C . LEU A 1 108 ? 1.412 5.040 13.496 1.00 94.88 108 LEU A C 1
ATOM 863 O O . LEU A 1 108 ? 0.606 4.888 14.414 1.00 94.88 108 LEU A O 1
ATOM 867 N N . ALA A 1 109 ? 2.472 4.247 13.332 1.00 96.06 109 ALA A N 1
ATOM 868 C CA . ALA A 1 109 ? 2.815 3.136 14.215 1.00 96.06 109 ALA A CA 1
ATOM 869 C C . ALA A 1 109 ? 3.196 3.599 15.623 1.00 96.06 109 ALA A C 1
ATOM 871 O O . ALA A 1 109 ? 2.837 2.937 16.589 1.00 96.06 109 ALA A O 1
ATOM 872 N N . PHE A 1 110 ? 3.840 4.760 15.764 1.00 96.50 110 PHE A N 1
ATOM 873 C CA . PHE A 1 110 ? 4.109 5.340 17.084 1.00 96.50 110 PHE A CA 1
ATOM 874 C C . PHE A 1 110 ? 2.875 5.967 17.738 1.00 96.50 110 PHE A C 1
ATOM 876 O O . PHE A 1 110 ? 2.798 6.045 18.963 1.00 96.50 110 PHE A O 1
ATOM 883 N N . ARG A 1 111 ? 1.912 6.442 16.941 1.00 94.62 111 ARG A N 1
ATOM 884 C CA . ARG A 1 111 ? 0.731 7.153 17.454 1.00 94.62 111 ARG A CA 1
ATOM 885 C C . ARG A 1 111 ? -0.458 6.235 17.751 1.00 94.62 111 ARG A C 1
ATOM 887 O O . ARG A 1 111 ? -1.340 6.617 18.518 1.00 94.62 111 ARG A O 1
ATOM 894 N N . SER A 1 112 ? -0.522 5.067 17.120 1.00 90.19 112 SER A N 1
ATOM 895 C CA . SER A 1 112 ? -1.639 4.130 17.252 1.00 90.19 112 SER A CA 1
ATOM 896 C C . SER A 1 112 ? -1.237 2.931 18.113 1.00 90.19 112 SER A C 1
ATOM 898 O O . SER A 1 112 ? -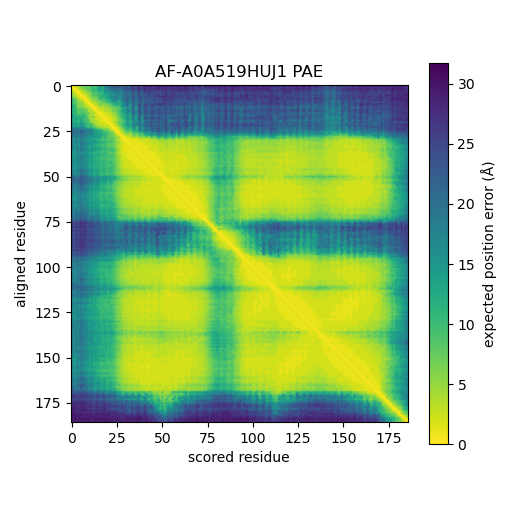0.231 2.297 17.814 1.00 90.19 112 SER A O 1
ATOM 900 N N . PRO A 1 113 ? -2.033 2.529 19.119 1.00 91.12 113 PRO A N 1
ATOM 901 C CA . PRO A 1 113 ? -1.759 1.342 19.937 1.00 91.12 113 PRO A CA 1
ATOM 902 C C . PRO A 1 113 ? -2.055 0.016 19.200 1.00 91.12 113 PRO A C 1
ATOM 904 O O . PRO A 1 113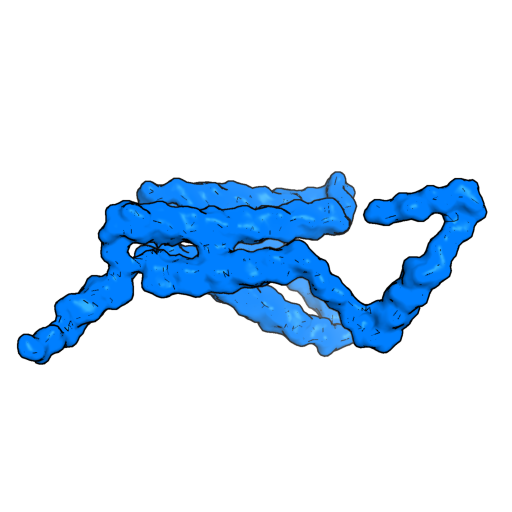 ? -2.246 -1.020 19.830 1.00 91.12 113 PRO A O 1
ATOM 907 N N . ARG A 1 114 ? -2.168 0.038 17.867 1.00 91.50 114 ARG A N 1
ATOM 908 C CA . ARG A 1 114 ? -2.499 -1.126 17.033 1.00 91.50 114 ARG A CA 1
ATOM 909 C C . ARG A 1 114 ? -1.235 -1.722 16.432 1.00 91.50 114 ARG A C 1
ATOM 911 O O . ARG A 1 114 ? -0.303 -0.998 16.104 1.00 91.50 114 ARG A O 1
ATOM 918 N N . TRP A 1 115 ? -1.236 -3.033 16.205 1.00 95.44 115 TRP A N 1
ATOM 919 C CA . TRP A 1 115 ? -0.101 -3.732 15.594 1.00 95.44 115 TRP A CA 1
ATOM 920 C C . TRP A 1 115 ? -0.042 -3.559 14.067 1.00 95.44 115 TRP A C 1
ATOM 922 O O . TRP A 1 115 ? 1.040 -3.586 13.482 1.00 95.44 115 TRP A O 1
ATOM 932 N N . TRP A 1 116 ? -1.187 -3.368 13.398 1.00 95.94 116 TRP A N 1
ATOM 933 C CA . TRP A 1 116 ? -1.246 -3.342 11.932 1.00 95.94 116 TRP A CA 1
ATOM 934 C C . TRP A 1 116 ? -0.394 -2.230 11.282 1.00 95.94 116 TRP A C 1
ATOM 936 O O . TRP A 1 116 ? 0.247 -2.525 10.270 1.00 95.94 116 TRP A O 1
ATOM 946 N N . PRO A 1 117 ? -0.281 -0.994 11.827 1.00 96.06 117 PRO A N 1
ATOM 947 C CA . PRO A 1 117 ? 0.577 0.034 11.243 1.00 96.06 117 PRO A CA 1
ATOM 948 C C . PRO A 1 117 ? 2.061 -0.345 11.297 1.00 96.06 117 PRO A C 1
ATOM 950 O O . PRO A 1 117 ? 2.812 0.015 10.394 1.00 96.06 117 PRO A O 1
ATOM 953 N N . LEU A 1 118 ? 2.487 -1.109 12.310 1.00 96.88 118 LEU A N 1
ATOM 954 C CA . LEU A 1 118 ? 3.864 -1.595 12.423 1.00 96.88 118 LEU A CA 1
ATOM 955 C C . LEU A 1 118 ? 4.190 -2.578 11.291 1.00 96.88 118 LEU A C 1
ATOM 957 O O . LEU A 1 118 ? 5.208 -2.437 10.614 1.00 96.88 118 LEU A O 1
ATOM 961 N N . VAL A 1 119 ? 3.302 -3.541 11.037 1.00 97.50 119 VAL A N 1
ATOM 962 C CA . VAL A 1 119 ? 3.491 -4.521 9.955 1.00 97.50 119 VAL A CA 1
ATOM 963 C C . VAL A 1 119 ? 3.388 -3.850 8.582 1.00 97.50 119 VAL A C 1
ATOM 965 O O . VAL A 1 119 ? 4.194 -4.133 7.696 1.00 97.50 119 VAL A O 1
ATOM 968 N N . ALA A 1 120 ? 2.460 -2.905 8.418 1.00 96.56 120 ALA A N 1
ATOM 969 C CA . ALA A 1 120 ? 2.361 -2.076 7.220 1.00 96.56 120 ALA A CA 1
ATOM 970 C C . ALA A 1 120 ? 3.650 -1.272 6.963 1.00 96.56 120 ALA A C 1
ATOM 972 O O . ALA A 1 120 ? 4.149 -1.235 5.839 1.00 96.56 120 ALA A O 1
ATOM 973 N N . THR A 1 121 ? 4.236 -0.699 8.016 1.00 97.31 121 THR A N 1
ATOM 974 C CA . THR A 1 121 ? 5.529 -0.006 7.954 1.00 97.31 121 THR A CA 1
ATOM 975 C C . THR A 1 121 ? 6.640 -0.945 7.496 1.00 97.31 121 THR A C 1
ATOM 977 O O . THR A 1 121 ? 7.385 -0.607 6.578 1.00 97.31 121 THR A O 1
ATOM 980 N N . ALA A 1 122 ? 6.736 -2.142 8.080 1.00 97.69 122 ALA A N 1
ATOM 981 C CA . ALA A 1 122 ? 7.740 -3.127 7.684 1.00 97.69 122 ALA A CA 1
ATOM 982 C C . ALA A 1 122 ? 7.600 -3.522 6.202 1.00 97.69 122 ALA A C 1
ATOM 984 O O . ALA A 1 122 ? 8.597 -3.570 5.479 1.00 97.69 122 ALA A O 1
ATOM 985 N N . ALA A 1 123 ? 6.369 -3.729 5.721 1.00 97.38 123 ALA A N 1
ATOM 986 C CA . ALA A 1 123 ? 6.104 -4.004 4.310 1.00 97.38 123 ALA A CA 1
ATOM 987 C C . ALA A 1 123 ? 6.539 -2.838 3.402 1.00 97.38 123 ALA A C 1
ATOM 989 O O . ALA A 1 123 ? 7.186 -3.066 2.380 1.00 97.38 123 ALA A O 1
ATOM 990 N N . LEU A 1 124 ? 6.251 -1.591 3.789 1.00 96.25 124 LEU A N 1
ATOM 991 C CA . LEU A 1 124 ? 6.663 -0.395 3.046 1.00 96.25 124 LEU A CA 1
ATOM 992 C C . LEU A 1 124 ? 8.186 -0.224 3.006 1.00 96.25 124 LEU A C 1
ATOM 994 O O . LEU A 1 124 ? 8.741 0.061 1.943 1.00 96.25 124 LEU A O 1
ATOM 998 N N . VAL A 1 125 ? 8.878 -0.462 4.122 1.00 96.56 125 VAL A N 1
ATOM 999 C CA . VAL A 1 125 ? 10.348 -0.457 4.169 1.00 96.56 125 VAL A CA 1
ATOM 1000 C C . VAL A 1 125 ? 10.914 -1.520 3.227 1.00 96.56 125 VAL A C 1
ATOM 1002 O O . VAL A 1 125 ? 11.809 -1.222 2.438 1.00 96.56 125 VAL A O 1
ATOM 1005 N N . LEU A 1 126 ? 10.354 -2.732 3.226 1.00 96.94 126 LEU A N 1
ATOM 1006 C CA . LEU A 1 126 ? 10.756 -3.783 2.288 1.00 96.94 126 LEU A CA 1
ATOM 1007 C C . LEU A 1 126 ? 10.502 -3.386 0.827 1.00 96.94 126 LEU A C 1
ATOM 1009 O O . LEU A 1 126 ? 11.345 -3.656 -0.024 1.00 96.94 126 LEU A O 1
ATOM 1013 N N . ILE A 1 127 ? 9.397 -2.699 0.517 1.00 94.81 127 ILE A N 1
ATOM 1014 C CA . ILE A 1 127 ? 9.131 -2.178 -0.837 1.00 94.81 127 ILE A CA 1
ATOM 1015 C C . ILE A 1 127 ? 10.219 -1.184 -1.260 1.00 94.81 127 ILE A C 1
ATOM 1017 O O . ILE A 1 127 ? 10.703 -1.255 -2.396 1.00 94.81 127 ILE A O 1
ATOM 1021 N N . VAL A 1 128 ? 10.618 -0.276 -0.362 1.00 93.88 128 VAL A N 1
ATOM 1022 C CA . VAL A 1 128 ? 11.703 0.688 -0.604 1.00 93.88 128 VAL A CA 1
ATOM 1023 C C . VAL A 1 128 ? 13.033 -0.038 -0.818 1.00 93.88 128 VAL A C 1
ATOM 1025 O O . VAL A 1 128 ? 13.727 0.253 -1.791 1.00 93.88 128 VAL A O 1
ATOM 1028 N N . LEU A 1 129 ? 13.360 -1.027 0.017 1.00 95.00 129 LEU A N 1
ATOM 1029 C CA . LEU A 1 129 ? 14.587 -1.818 -0.116 1.00 95.00 129 LEU A CA 1
ATOM 1030 C C . LEU A 1 129 ? 14.627 -2.604 -1.429 1.00 95.00 129 LEU A C 1
ATOM 1032 O O . LEU A 1 129 ? 15.630 -2.554 -2.134 1.00 95.00 129 LEU A O 1
ATOM 1036 N N . VAL A 1 130 ? 13.534 -3.268 -1.813 1.00 94.44 130 VAL A N 1
ATOM 1037 C CA . VAL A 1 130 ? 13.440 -3.969 -3.105 1.00 94.44 130 VAL A CA 1
ATOM 1038 C C . VAL A 1 130 ? 13.638 -2.991 -4.263 1.00 94.44 130 VAL A C 1
ATOM 1040 O O . VAL A 1 130 ? 14.301 -3.319 -5.247 1.00 94.44 130 VAL A O 1
ATOM 1043 N N . HIS A 1 131 ? 13.100 -1.774 -4.155 1.00 89.38 131 HIS A N 1
ATOM 1044 C CA . HIS A 1 131 ? 13.321 -0.746 -5.165 1.00 89.38 131 HIS A CA 1
ATOM 1045 C C . HIS A 1 131 ? 14.790 -0.305 -5.235 1.00 89.38 131 HIS A C 1
ATOM 1047 O O . HIS A 1 131 ? 15.331 -0.196 -6.334 1.00 89.38 131 HIS A O 1
ATOM 1053 N N . LEU A 1 132 ? 15.449 -0.121 -4.088 1.00 90.38 132 LEU A N 1
ATOM 1054 C CA . LEU A 1 132 ? 16.870 0.215 -4.022 1.00 90.38 132 LEU A CA 1
ATOM 1055 C C . LEU A 1 132 ? 17.741 -0.903 -4.613 1.00 90.38 132 LEU A C 1
ATOM 1057 O O . LEU A 1 132 ? 18.585 -0.635 -5.462 1.00 90.38 132 LEU A O 1
ATOM 1061 N N . MET A 1 133 ? 17.482 -2.162 -4.248 1.00 92.00 133 MET A N 1
ATOM 1062 C CA . MET A 1 133 ? 18.182 -3.325 -4.807 1.00 92.00 133 MET A CA 1
ATOM 1063 C C . MET A 1 133 ? 18.010 -3.421 -6.326 1.00 92.00 133 MET A C 1
ATOM 1065 O O . MET A 1 133 ? 18.945 -3.798 -7.029 1.00 92.00 133 MET A O 1
ATOM 1069 N N . GLN A 1 134 ? 16.831 -3.063 -6.843 1.00 88.38 134 GLN A N 1
ATOM 1070 C CA . GLN A 1 134 ? 16.584 -2.998 -8.281 1.00 88.38 134 GLN A CA 1
ATOM 1071 C C . GLN A 1 134 ? 17.415 -1.894 -8.955 1.00 88.38 134 GLN A C 1
ATOM 1073 O O . GLN A 1 134 ? 17.987 -2.143 -10.014 1.00 88.38 134 GLN A O 1
ATOM 1078 N N . ILE A 1 135 ? 17.491 -0.696 -8.361 1.00 87.25 135 ILE A N 1
ATOM 1079 C CA . ILE A 1 135 ? 18.302 0.424 -8.878 1.00 87.25 135 ILE A CA 1
ATOM 1080 C C . ILE A 1 135 ? 19.789 0.056 -8.876 1.00 87.25 135 ILE A C 1
ATOM 1082 O O . ILE A 1 135 ? 20.483 0.299 -9.857 1.00 87.25 135 ILE A O 1
ATOM 1086 N N . MET A 1 136 ? 20.258 -0.599 -7.813 1.00 91.44 136 MET A N 1
ATOM 1087 C CA . MET A 1 136 ? 21.628 -1.110 -7.698 1.00 91.44 136 MET A CA 1
ATOM 1088 C C . MET A 1 136 ? 21.884 -2.350 -8.569 1.00 91.44 136 MET A C 1
ATOM 1090 O O . MET A 1 136 ? 22.962 -2.935 -8.501 1.00 91.44 136 MET A O 1
ATOM 1094 N N . THR A 1 137 ? 20.909 -2.778 -9.378 1.00 91.06 137 THR A N 1
ATOM 1095 C CA . THR A 1 137 ? 20.985 -3.945 -10.274 1.00 91.06 137 THR A CA 1
ATOM 1096 C C . THR A 1 137 ? 21.280 -5.282 -9.575 1.00 91.06 137 THR A C 1
ATOM 1098 O O . THR A 1 137 ? 21.651 -6.255 -10.224 1.00 91.06 137 THR A O 1
ATOM 1101 N N . LEU A 1 138 ? 21.049 -5.369 -8.259 1.00 92.81 138 LEU A N 1
ATOM 1102 C CA . LEU A 1 138 ? 21.288 -6.571 -7.446 1.00 92.81 138 LEU A CA 1
ATOM 1103 C C . LEU A 1 138 ? 20.252 -7.674 -7.693 1.00 92.81 138 LEU A C 1
ATOM 1105 O O . LEU A 1 138 ? 20.502 -8.844 -7.413 1.00 92.81 138 LEU A O 1
ATOM 1109 N N . ILE A 1 139 ? 19.069 -7.304 -8.189 1.00 92.94 139 ILE A N 1
ATOM 1110 C CA . ILE A 1 139 ? 17.973 -8.227 -8.488 1.00 92.94 139 ILE A CA 1
ATOM 1111 C C . ILE A 1 139 ? 17.380 -7.939 -9.872 1.00 92.94 139 ILE A C 1
ATOM 1113 O O . ILE A 1 139 ? 17.274 -6.776 -10.273 1.00 92.94 139 ILE A O 1
ATOM 1117 N N . PRO A 1 140 ? 16.939 -8.974 -10.611 1.00 89.62 140 PRO A N 1
ATOM 1118 C CA . PRO A 1 140 ? 16.340 -8.789 -11.926 1.00 89.62 140 PRO A CA 1
ATOM 1119 C C . PRO A 1 140 ? 14.998 -8.053 -11.828 1.00 89.62 140 PRO A C 1
ATOM 1121 O O . PRO A 1 140 ? 14.233 -8.249 -10.879 1.00 89.62 140 PRO A O 1
ATOM 1124 N N . PHE A 1 141 ? 14.663 -7.280 -12.868 1.00 84.62 141 PHE A N 1
ATOM 1125 C CA . PHE A 1 141 ? 13.425 -6.490 -12.952 1.00 84.62 141 PHE A CA 1
ATOM 1126 C C . PHE A 1 141 ? 12.169 -7.303 -12.598 1.00 84.62 141 PHE A C 1
ATOM 1128 O O . PHE A 1 141 ? 11.354 -6.864 -11.790 1.00 84.62 141 PHE A O 1
ATOM 1135 N N . ASN A 1 142 ? 12.036 -8.512 -13.154 1.00 84.44 142 ASN A N 1
ATOM 1136 C CA . ASN A 1 142 ? 10.873 -9.374 -12.920 1.00 84.44 142 ASN A CA 1
ATOM 1137 C C . ASN A 1 142 ? 10.775 -9.842 -11.460 1.00 84.44 142 ASN A C 1
ATOM 1139 O O . ASN A 1 142 ? 9.677 -9.910 -10.912 1.00 84.44 142 ASN A O 1
ATOM 1143 N N . GLY A 1 143 ? 11.915 -10.124 -10.819 1.00 88.06 143 GLY A N 1
ATOM 1144 C CA . GLY A 1 143 ? 11.965 -10.491 -9.402 1.00 88.06 143 GLY A CA 1
ATOM 1145 C C . GLY A 1 143 ? 11.555 -9.320 -8.510 1.00 88.06 143 GLY A C 1
ATOM 1146 O O . GLY A 1 143 ? 10.682 -9.470 -7.658 1.00 88.06 143 GLY A O 1
ATOM 1147 N N . ALA A 1 144 ? 12.100 -8.129 -8.777 1.00 88.62 144 ALA A N 1
ATOM 1148 C CA . ALA A 1 144 ? 11.740 -6.903 -8.065 1.00 88.62 144 ALA A CA 1
ATOM 1149 C C . ALA A 1 144 ? 10.262 -6.519 -8.255 1.00 88.62 144 ALA A C 1
ATOM 1151 O O . ALA A 1 144 ? 9.601 -6.065 -7.320 1.00 88.62 144 ALA A O 1
ATOM 1152 N N . ALA A 1 145 ? 9.723 -6.688 -9.465 1.00 86.62 145 ALA A N 1
ATOM 1153 C CA . ALA A 1 145 ? 8.312 -6.455 -9.751 1.00 86.62 145 ALA A CA 1
ATOM 1154 C C . ALA A 1 145 ? 7.426 -7.427 -8.962 1.00 86.62 145 ALA A C 1
ATOM 1156 O O . ALA A 1 145 ? 6.538 -6.982 -8.239 1.00 86.62 145 ALA A O 1
ATOM 1157 N N . SER A 1 146 ? 7.713 -8.731 -9.023 1.00 89.75 146 SER A N 1
ATOM 1158 C CA . SER A 1 146 ? 6.948 -9.751 -8.298 1.00 89.75 146 SER A CA 1
ATOM 1159 C C . SER A 1 146 ? 6.975 -9.533 -6.782 1.00 89.75 146 SER A C 1
ATOM 1161 O O . SER A 1 146 ? 5.929 -9.604 -6.138 1.00 89.75 146 SER A O 1
ATOM 1163 N N . ALA A 1 147 ? 8.147 -9.236 -6.211 1.00 94.06 147 ALA A N 1
ATOM 1164 C CA . ALA A 1 147 ? 8.297 -8.986 -4.778 1.00 94.06 147 ALA A CA 1
ATOM 1165 C C . ALA A 1 147 ? 7.491 -7.761 -4.327 1.00 94.06 147 ALA A C 1
ATOM 1167 O O . ALA A 1 147 ? 6.758 -7.834 -3.343 1.00 94.06 147 ALA A O 1
ATOM 1168 N N . ARG A 1 148 ? 7.557 -6.652 -5.078 1.00 92.19 148 ARG A N 1
ATOM 1169 C CA . ARG A 1 148 ? 6.765 -5.452 -4.766 1.00 92.19 148 ARG A CA 1
ATOM 1170 C C . ARG A 1 148 ? 5.271 -5.724 -4.831 1.00 92.19 148 ARG A C 1
ATOM 1172 O O . ARG A 1 148 ? 4.561 -5.296 -3.932 1.00 92.19 148 ARG A O 1
ATOM 1179 N N . VAL A 1 149 ? 4.798 -6.446 -5.846 1.00 91.12 149 VAL A N 1
ATOM 1180 C CA . VAL A 1 149 ? 3.372 -6.787 -5.955 1.00 91.12 149 VAL A CA 1
ATOM 1181 C C . VAL A 1 149 ? 2.912 -7.611 -4.746 1.00 91.12 149 VAL A C 1
ATOM 1183 O O . VAL A 1 149 ? 1.884 -7.298 -4.150 1.00 91.12 149 VAL A O 1
ATOM 1186 N N . GLY A 1 150 ? 3.698 -8.608 -4.327 1.00 93.75 150 GLY A N 1
ATOM 1187 C CA . GLY A 1 150 ? 3.405 -9.386 -3.118 1.00 93.75 150 GLY A CA 1
ATOM 1188 C C . GLY A 1 150 ? 3.391 -8.539 -1.840 1.00 93.75 150 GLY A C 1
ATOM 1189 O O . GLY A 1 150 ? 2.495 -8.691 -1.014 1.00 93.75 150 GLY A O 1
ATOM 1190 N N . LEU A 1 151 ? 4.335 -7.605 -1.691 1.00 95.94 151 LEU A N 1
ATOM 1191 C CA . LEU A 1 151 ? 4.396 -6.706 -0.533 1.00 95.94 151 LEU A CA 1
ATOM 1192 C C . LEU A 1 151 ? 3.237 -5.698 -0.499 1.00 95.94 151 LEU A C 1
ATOM 1194 O O . LEU A 1 151 ? 2.706 -5.423 0.574 1.00 95.94 151 LEU A O 1
ATOM 1198 N N . TRP A 1 152 ? 2.803 -5.185 -1.653 1.00 94.06 152 TRP A N 1
ATOM 1199 C CA . TRP A 1 152 ? 1.597 -4.355 -1.746 1.00 94.06 152 TRP A CA 1
ATOM 1200 C C . TRP A 1 152 ? 0.344 -5.144 -1.370 1.00 94.06 152 TRP A C 1
ATOM 1202 O O . TRP A 1 152 ? -0.482 -4.661 -0.598 1.00 94.06 152 TRP A O 1
ATOM 1212 N N . MET A 1 153 ? 0.220 -6.384 -1.848 1.00 94.44 153 MET A N 1
ATOM 1213 C CA . MET A 1 153 ? -0.872 -7.266 -1.439 1.00 94.44 153 MET A CA 1
ATOM 1214 C C . MET A 1 153 ? -0.858 -7.493 0.079 1.00 94.44 153 MET A C 1
ATOM 1216 O O . MET A 1 153 ? -1.896 -7.349 0.724 1.00 94.44 153 MET A O 1
ATOM 1220 N N . LEU A 1 154 ? 0.312 -7.773 0.665 1.00 95.94 154 LEU A N 1
ATOM 1221 C CA . LEU A 1 154 ? 0.475 -7.910 2.114 1.00 95.94 154 LEU A CA 1
ATOM 1222 C C . LEU A 1 154 ? 0.020 -6.647 2.856 1.00 95.94 154 LEU A C 1
ATOM 1224 O O . LEU A 1 154 ? -0.750 -6.755 3.806 1.00 95.94 154 LEU A O 1
ATOM 1228 N N . LEU A 1 155 ? 0.436 -5.463 2.397 1.00 96.44 155 LEU A N 1
ATOM 1229 C CA . LEU A 1 155 ? 0.054 -4.179 2.985 1.00 96.44 155 LEU A CA 1
ATOM 1230 C C . LEU A 1 155 ? -1.472 -4.018 3.062 1.00 96.44 155 LEU A C 1
ATOM 1232 O O . LEU A 1 155 ? -2.008 -3.770 4.143 1.00 96.44 155 LEU A O 1
ATOM 1236 N N . TYR A 1 156 ? -2.185 -4.227 1.951 1.00 95.56 156 TYR A N 1
ATOM 1237 C CA . TYR A 1 156 ? -3.651 -4.140 1.930 1.00 95.56 156 TYR A CA 1
ATOM 1238 C C . TYR A 1 156 ? -4.315 -5.202 2.814 1.00 95.56 156 TYR A C 1
ATOM 1240 O O . TYR A 1 156 ? -5.286 -4.912 3.516 1.00 95.56 156 TYR A O 1
ATOM 1248 N N . THR A 1 157 ? -3.765 -6.417 2.838 1.00 96.44 157 THR A N 1
ATOM 1249 C CA . THR A 1 157 ? -4.292 -7.514 3.665 1.00 96.44 157 THR A CA 1
ATOM 1250 C C . THR A 1 157 ? -4.132 -7.216 5.159 1.00 96.44 157 THR A C 1
ATOM 1252 O O . THR A 1 157 ? -5.038 -7.491 5.940 1.00 96.44 157 THR A O 1
ATOM 1255 N N . VAL A 1 158 ? -3.019 -6.599 5.562 1.00 96.62 158 VAL A N 1
ATOM 1256 C CA . VAL A 1 158 ? -2.752 -6.180 6.948 1.00 96.62 158 VAL A CA 1
ATOM 1257 C C . VAL A 1 158 ? -3.691 -5.055 7.384 1.00 96.62 158 VAL A C 1
ATOM 1259 O O . VAL A 1 158 ? -4.238 -5.116 8.483 1.00 96.62 158 VAL A O 1
ATOM 1262 N N . VAL A 1 159 ? -3.935 -4.060 6.524 1.00 94.38 159 VAL A N 1
ATOM 1263 C CA . VAL A 1 159 ? -4.916 -2.990 6.800 1.00 94.38 159 VAL A CA 1
ATOM 1264 C C . VAL A 1 159 ? -6.320 -3.575 6.983 1.00 94.38 159 VAL A C 1
ATOM 1266 O O . VAL A 1 159 ? -7.043 -3.202 7.914 1.00 94.38 159 VAL A O 1
ATOM 1269 N N . LEU A 1 160 ? -6.700 -4.529 6.128 1.00 95.38 160 LEU A N 1
ATOM 1270 C CA . LEU A 1 160 ? -7.968 -5.242 6.252 1.00 95.38 160 LEU A CA 1
ATOM 1271 C C . LEU A 1 160 ? -8.031 -6.041 7.561 1.00 95.38 160 LEU A C 1
ATOM 1273 O O . LEU A 1 160 ? -9.019 -5.928 8.283 1.00 95.38 160 LEU A O 1
ATOM 1277 N N . ALA A 1 161 ? -6.980 -6.790 7.901 1.00 95.62 161 ALA A N 1
ATOM 1278 C CA . ALA A 1 161 ? -6.9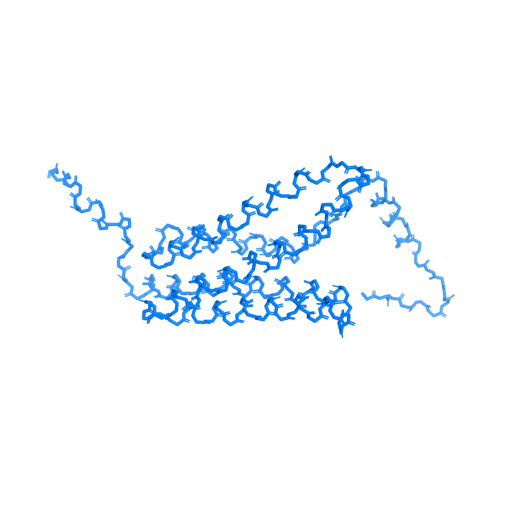05 -7.571 9.134 1.00 95.62 161 ALA A CA 1
ATOM 1279 C C . ALA A 1 161 ? -7.027 -6.687 10.386 1.00 95.62 161 ALA A C 1
ATOM 1281 O O . ALA A 1 161 ? -7.838 -6.988 11.258 1.00 95.62 161 ALA A O 1
ATOM 1282 N N . GLY A 1 162 ? -6.308 -5.561 10.438 1.00 93.12 162 GLY A N 1
ATOM 1283 C CA . GLY A 1 162 ? -6.414 -4.599 11.539 1.00 93.12 162 GLY A CA 1
ATOM 1284 C C . GLY A 1 162 ? -7.810 -3.978 11.655 1.00 93.12 162 GLY A C 1
ATOM 1285 O O . GLY A 1 162 ? -8.329 -3.791 12.756 1.00 93.12 162 GLY A O 1
ATOM 1286 N N . THR A 1 163 ? -8.471 -3.722 10.522 1.00 92.94 163 THR A N 1
ATOM 1287 C CA . THR A 1 163 ? -9.866 -3.254 10.518 1.00 92.94 163 THR A CA 1
ATOM 1288 C C . THR A 1 163 ? -10.825 -4.329 11.041 1.00 92.94 163 THR A C 1
ATOM 1290 O O . THR A 1 163 ? -11.723 -4.022 11.829 1.00 92.94 163 THR A O 1
ATOM 1293 N N . LEU A 1 164 ? -10.658 -5.578 10.595 1.00 93.38 164 LEU A N 1
ATOM 1294 C CA . LEU A 1 164 ? -11.515 -6.700 10.977 1.00 93.38 164 LEU A CA 1
ATOM 1295 C C . LEU A 1 164 ? -11.362 -7.056 12.453 1.00 93.38 164 LEU A C 1
ATOM 1297 O O . LEU A 1 164 ? -12.374 -7.257 13.113 1.00 93.38 164 LEU A O 1
ATOM 1301 N N . GLU A 1 165 ? -10.141 -7.071 12.984 1.00 93.38 165 GLU A N 1
ATOM 1302 C CA . GLU A 1 165 ? -9.880 -7.274 14.414 1.00 93.38 165 GLU A CA 1
ATOM 1303 C C . GLU A 1 165 ? -10.675 -6.276 15.260 1.00 93.38 165 GLU A C 1
ATOM 1305 O O . GLU A 1 165 ? -11.418 -6.665 16.158 1.00 93.38 165 GLU A O 1
ATOM 1310 N N . ARG A 1 166 ? -10.588 -4.986 14.919 1.00 88.38 166 ARG A N 1
ATOM 1311 C CA . ARG A 1 166 ? -11.306 -3.918 15.622 1.00 88.38 166 ARG A CA 1
ATOM 1312 C C . ARG A 1 166 ? -12.823 -4.106 15.562 1.00 88.38 166 ARG A C 1
ATOM 1314 O O . ARG A 1 166 ? -13.527 -3.870 16.542 1.00 88.38 166 ARG A O 1
ATOM 1321 N N . TRP A 1 167 ? -13.328 -4.517 14.401 1.00 86.75 167 TRP A N 1
ATOM 1322 C CA . TRP A 1 167 ? -14.752 -4.773 14.207 1.00 86.75 167 TRP A CA 1
ATOM 1323 C C . TRP A 1 167 ? -15.234 -5.995 15.000 1.00 86.75 167 TRP A C 1
ATOM 1325 O O . TRP A 1 167 ? -16.291 -5.926 15.627 1.00 86.75 167 TRP A O 1
ATOM 1335 N N . LEU A 1 168 ? -14.449 -7.076 15.023 1.00 89.50 168 LEU A N 1
ATOM 1336 C CA . LEU A 1 168 ? -14.720 -8.283 15.809 1.00 89.50 168 LEU A CA 1
ATOM 1337 C C . LEU A 1 168 ? -14.631 -8.023 17.317 1.00 89.50 168 LEU A C 1
ATOM 1339 O O . LEU A 1 168 ? -15.404 -8.600 18.075 1.00 89.50 168 LEU A O 1
ATOM 1343 N N . ALA A 1 169 ? -13.767 -7.099 17.746 1.00 89.12 169 ALA A N 1
ATOM 1344 C CA . ALA A 1 169 ? -13.698 -6.616 19.125 1.00 89.12 169 ALA A CA 1
ATOM 1345 C C . ALA A 1 169 ? -14.914 -5.755 19.537 1.00 89.12 169 ALA A C 1
ATOM 1347 O O . ALA A 1 169 ? -14.993 -5.301 20.676 1.00 89.12 169 ALA A O 1
ATOM 1348 N N . GLY A 1 170 ? -15.865 -5.507 18.626 1.00 84.25 170 GLY A N 1
ATOM 1349 C CA . GLY A 1 170 ? -17.092 -4.760 18.910 1.00 84.25 170 GLY A CA 1
ATOM 1350 C C . GLY A 1 170 ? -16.889 -3.252 19.064 1.00 84.25 170 GLY A C 1
ATOM 1351 O O . GLY A 1 170 ? -17.823 -2.537 19.432 1.00 84.25 170 GLY A O 1
ATOM 1352 N N . GLU A 1 171 ? -15.699 -2.736 18.763 1.00 83.44 171 GLU A N 1
ATOM 1353 C CA . GLU A 1 171 ? -15.434 -1.311 18.882 1.00 83.44 171 GLU A CA 1
ATOM 1354 C C . GLU A 1 171 ? -16.237 -0.513 17.849 1.00 83.44 171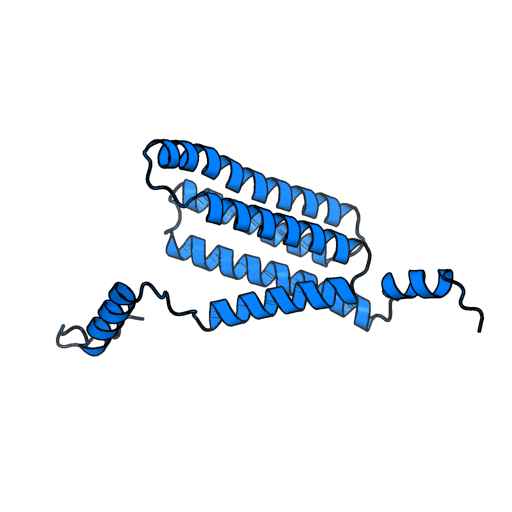 GLU A C 1
ATOM 1356 O O . GLU A 1 171 ? -16.222 -0.785 16.641 1.00 83.44 171 GLU A O 1
ATOM 1361 N N . ALA A 1 172 ? -16.930 0.525 18.319 1.00 72.62 172 ALA A N 1
ATOM 1362 C CA . ALA A 1 172 ? -17.785 1.323 17.459 1.00 72.62 172 ALA A CA 1
ATOM 1363 C C . ALA A 1 172 ? -16.973 1.991 16.326 1.00 72.62 172 ALA A C 1
ATOM 1365 O O . ALA A 1 172 ? -15.889 2.547 16.547 1.00 72.62 172 ALA A O 1
ATOM 1366 N N . PRO A 1 173 ? -17.471 1.970 15.079 1.00 72.06 173 PRO A N 1
ATOM 1367 C CA . PRO A 1 173 ? -16.906 2.786 14.019 1.00 72.06 173 PRO A CA 1
ATOM 1368 C C . PRO A 1 173 ? -17.209 4.262 14.259 1.00 72.06 173 PRO A C 1
ATOM 1370 O O . PRO A 1 173 ? -18.274 4.625 14.759 1.00 72.06 173 PRO A O 1
ATOM 1373 N N . VAL A 1 174 ? -16.279 5.128 13.845 1.00 67.62 174 VAL A N 1
ATOM 1374 C CA . VAL A 1 174 ? -16.421 6.591 13.966 1.00 67.62 174 VAL A CA 1
ATOM 1375 C C . VAL A 1 174 ? -17.689 7.087 13.255 1.00 67.62 174 VAL A C 1
ATOM 1377 O O . VAL A 1 174 ? -18.326 8.032 13.713 1.00 67.62 174 VAL A O 1
ATOM 1380 N N . SER A 1 175 ? -18.127 6.396 12.194 1.00 62.78 175 SER A N 1
ATOM 1381 C CA . SER A 1 175 ? -19.394 6.666 11.497 1.00 62.78 175 SER A CA 1
ATOM 1382 C C . SER A 1 175 ? -20.638 6.545 12.385 1.00 62.78 175 SER A C 1
ATOM 1384 O O . SER A 1 175 ? -21.649 7.179 12.089 1.00 62.78 175 SER A O 1
ATOM 1386 N N . ARG A 1 176 ? -20.580 5.771 13.476 1.00 58.72 176 ARG A N 1
ATOM 1387 C CA . ARG A 1 176 ? -21.686 5.620 14.433 1.00 58.72 176 ARG A CA 1
ATOM 1388 C C . ARG A 1 176 ? -21.685 6.730 15.487 1.00 58.72 176 ARG A C 1
ATOM 1390 O O . ARG A 1 176 ? -22.741 7.267 15.791 1.00 58.72 176 ARG A O 1
ATOM 1397 N N . ILE A 1 177 ? -20.502 7.152 15.942 1.00 57.47 177 ILE A N 1
ATOM 1398 C CA . ILE A 1 177 ? -20.329 8.225 16.941 1.00 57.47 177 ILE A CA 1
ATOM 1399 C C . ILE A 1 177 ? -20.834 9.576 16.403 1.00 57.47 177 ILE A C 1
ATOM 1401 O O . ILE A 1 177 ? -21.427 10.361 17.139 1.00 57.47 177 ILE A O 1
ATOM 1405 N N . GLY A 1 178 ? -20.650 9.840 15.104 1.00 52.03 178 GLY A N 1
ATOM 1406 C CA . GLY A 1 178 ? -21.208 11.031 14.455 1.00 52.03 178 GLY A CA 1
ATOM 1407 C C . GLY A 1 178 ? -22.739 11.025 14.357 1.00 52.03 178 GLY A C 1
ATOM 1408 O O . GLY A 1 178 ? -23.348 12.088 14.417 1.00 52.03 178 GLY A O 1
ATOM 1409 N N . ARG A 1 179 ? -23.368 9.843 14.251 1.00 52.38 179 ARG A N 1
ATOM 1410 C CA . ARG A 1 179 ? -24.831 9.698 14.170 1.00 52.38 179 ARG A CA 1
ATOM 1411 C C . ARG A 1 179 ? -25.501 9.916 15.529 1.00 52.38 179 ARG A C 1
ATOM 1413 O O . ARG A 1 179 ? -26.506 10.613 15.573 1.00 52.38 179 ARG A O 1
ATOM 1420 N N . ASP A 1 180 ? -24.914 9.416 16.615 1.00 51.66 180 ASP A N 1
ATOM 1421 C CA . ASP A 1 180 ? -25.443 9.651 17.971 1.00 51.66 180 ASP A CA 1
ATOM 1422 C C . ASP A 1 180 ? -25.325 11.121 18.401 1.00 51.66 180 ASP A C 1
ATOM 1424 O O . ASP A 1 180 ? -26.200 11.641 19.087 1.00 51.66 180 ASP A O 1
ATOM 1428 N N . ARG A 1 181 ? -24.290 11.840 17.945 1.00 53.75 181 ARG A N 1
ATOM 1429 C CA . ARG A 1 181 ? -24.158 13.288 18.198 1.00 53.75 181 ARG A CA 1
ATOM 1430 C C . ARG A 1 181 ? -25.045 14.162 17.310 1.00 53.75 181 ARG A C 1
ATOM 1432 O O . ARG A 1 181 ? -25.222 15.333 17.621 1.00 53.75 181 ARG A O 1
ATOM 1439 N N . SER A 1 182 ? -25.596 13.621 16.221 1.00 53.66 182 SER A N 1
ATOM 1440 C CA . SER A 1 182 ? -26.443 14.369 15.282 1.00 53.66 182 SER A CA 1
ATOM 1441 C C . SER A 1 182 ? -27.913 14.458 15.706 1.00 53.66 182 SER A C 1
ATOM 1443 O O . SER A 1 182 ? -28.702 14.997 14.933 1.00 53.66 182 SER A O 1
ATOM 1445 N N . GLY A 1 183 ? -28.290 13.968 16.894 1.00 49.69 183 GLY A N 1
ATOM 1446 C CA . GLY A 1 183 ? -29.529 14.377 17.559 1.00 49.69 183 GLY A CA 1
ATOM 1447 C C . GLY A 1 183 ? -30.767 14.397 16.656 1.00 49.69 183 GLY A C 1
ATOM 1448 O O . GLY A 1 183 ? -31.368 15.443 16.448 1.00 49.69 183 GLY A O 1
ATOM 1449 N N . LYS A 1 184 ? -31.162 13.240 16.127 1.00 45.94 184 LYS A N 1
ATOM 1450 C CA . LYS A 1 184 ? -32.594 12.943 15.996 1.00 45.94 184 LYS A CA 1
ATOM 1451 C C . LYS A 1 184 ? -32.887 12.059 17.214 1.00 45.94 184 LYS A C 1
ATOM 1453 O O . LYS A 1 184 ? -32.458 10.914 17.207 1.00 45.94 184 LYS A O 1
ATOM 1458 N N . ALA A 1 185 ? -33.407 12.538 18.347 1.00 45.47 185 ALA A N 1
ATOM 1459 C CA . ALA A 1 185 ? -34.613 13.356 18.485 1.00 45.47 185 ALA A CA 1
ATOM 1460 C C . ALA A 1 185 ? -35.662 12.923 17.452 1.00 45.47 185 ALA A C 1
ATOM 1462 O O . ALA A 1 185 ? -35.985 13.653 16.517 1.00 45.47 185 ALA A O 1
ATOM 1463 N N . LEU A 1 186 ? -36.068 11.660 17.567 1.00 45.53 186 LEU A N 1
ATOM 1464 C CA . LEU A 1 186 ? -37.432 11.241 17.276 1.00 45.53 186 LEU A CA 1
ATOM 1465 C C . LEU A 1 186 ? -38.137 11.100 18.622 1.00 45.53 186 LEU A C 1
ATOM 1467 O O . LEU A 1 186 ? -37.477 10.560 19.541 1.00 45.53 186 LEU A O 1
#